Protein AF-S9UBR8-F1 (afdb_monomer_lite)

Structure (mmCIF, N/CA/C/O backbone):
data_AF-S9UBR8-F1
#
_entry.id   AF-S9UBR8-F1
#
loop_
_atom_site.group_PDB
_atom_site.id
_atom_site.type_symbol
_atom_site.label_atom_id
_atom_site.label_alt_id
_atom_site.label_comp_id
_atom_site.label_asym_id
_atom_site.label_entity_id
_atom_site.label_seq_id
_atom_site.pdbx_PDB_ins_code
_atom_site.Cartn_x
_atom_site.Cartn_y
_atom_site.Cartn_z
_atom_site.occupancy
_atom_site.B_iso_or_equiv
_atom_site.auth_seq_id
_atom_site.auth_comp_id
_atom_site.auth_asym_id
_atom_site.auth_atom_id
_atom_site.pdbx_PDB_model_num
ATOM 1 N N . MET A 1 1 ? 22.780 -35.050 -27.006 1.00 32.22 1 MET A N 1
ATOM 2 C CA . MET A 1 1 ? 21.498 -35.483 -26.410 1.00 32.22 1 MET A CA 1
ATOM 3 C C . MET A 1 1 ? 20.510 -34.341 -26.551 1.00 32.22 1 MET A C 1
ATOM 5 O O . MET A 1 1 ? 20.792 -33.257 -26.057 1.00 32.22 1 MET A O 1
ATOM 9 N N . TYR A 1 2 ? 19.435 -34.548 -27.308 1.00 33.28 2 TYR A N 1
ATOM 10 C CA . TYR A 1 2 ? 18.449 -33.517 -27.636 1.00 33.28 2 TYR A CA 1
ATOM 11 C C . TYR A 1 2 ? 17.189 -33.755 -26.810 1.00 33.28 2 TYR A C 1
ATOM 13 O O . TYR A 1 2 ? 16.687 -34.875 -26.791 1.00 33.28 2 TYR A O 1
ATOM 21 N N . TRP A 1 3 ? 16.675 -32.714 -26.161 1.00 33.25 3 TRP A N 1
ATOM 22 C CA . TRP A 1 3 ? 15.377 -32.758 -25.494 1.00 33.25 3 TRP A CA 1
ATOM 23 C C . TRP A 1 3 ? 14.392 -31.931 -26.317 1.00 33.25 3 TRP A C 1
ATOM 25 O O . TRP A 1 3 ? 14.630 -30.753 -26.577 1.00 33.25 3 TRP A O 1
ATOM 35 N N . ARG A 1 4 ? 13.310 -32.569 -26.770 1.00 35.25 4 ARG A N 1
ATOM 36 C CA . ARG A 1 4 ? 12.157 -31.905 -27.382 1.00 35.25 4 ARG A CA 1
ATOM 37 C C . ARG A 1 4 ? 11.095 -31.749 -26.305 1.00 35.25 4 ARG A C 1
ATOM 39 O O . ARG A 1 4 ? 10.543 -32.747 -25.856 1.00 35.25 4 ARG A O 1
ATOM 46 N N . THR A 1 5 ? 10.790 -30.521 -25.915 1.00 40.78 5 THR A N 1
ATOM 47 C CA . THR A 1 5 ? 9.571 -30.221 -25.163 1.00 40.78 5 THR A CA 1
ATOM 48 C C . THR A 1 5 ? 8.579 -29.573 -26.125 1.00 40.78 5 THR A C 1
ATOM 50 O O . THR A 1 5 ? 8.827 -28.497 -26.663 1.00 40.78 5 THR A O 1
ATOM 53 N N . CYS A 1 6 ? 7.475 -30.269 -26.402 1.00 35.44 6 CYS A N 1
ATOM 54 C CA . CYS A 1 6 ? 6.345 -29.723 -27.148 1.00 35.44 6 CY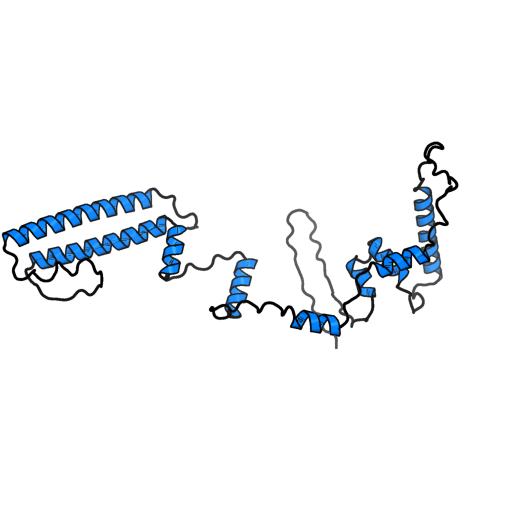S A CA 1
ATOM 55 C C . CYS A 1 6 ? 5.288 -29.287 -26.136 1.00 35.44 6 CYS A C 1
ATOM 57 O O . CYS A 1 6 ? 4.647 -30.131 -25.515 1.00 35.44 6 CYS A O 1
ATOM 59 N N . THR A 1 7 ? 5.116 -27.982 -25.956 1.00 43.34 7 THR A N 1
ATOM 60 C CA . THR A 1 7 ? 3.998 -27.423 -25.195 1.00 43.34 7 THR A CA 1
ATOM 61 C C . THR A 1 7 ? 2.901 -26.988 -26.159 1.00 43.34 7 THR A C 1
ATOM 63 O O . THR A 1 7 ? 3.137 -26.226 -27.095 1.00 43.34 7 THR A O 1
ATOM 66 N N . TRP A 1 8 ? 1.693 -27.505 -25.940 1.00 37.94 8 TRP A N 1
ATOM 67 C CA . TRP A 1 8 ? 0.495 -27.126 -26.682 1.00 37.94 8 TRP A CA 1
ATOM 68 C C . TRP A 1 8 ? -0.126 -25.913 -25.996 1.00 37.94 8 TRP A C 1
ATOM 70 O O . TRP A 1 8 ? -0.503 -25.993 -24.831 1.00 37.94 8 TRP A O 1
ATOM 80 N N . ILE A 1 9 ? -0.210 -24.788 -26.701 1.00 41.94 9 ILE A N 1
ATOM 81 C CA . ILE A 1 9 ? -0.887 -23.587 -26.206 1.00 41.94 9 ILE A CA 1
ATOM 82 C C . ILE A 1 9 ? -2.162 -23.427 -27.035 1.00 41.94 9 ILE A C 1
ATOM 84 O O . ILE A 1 9 ? -2.095 -23.064 -28.209 1.00 41.94 9 ILE A O 1
ATOM 88 N N . LEU A 1 10 ? -3.319 -23.725 -26.436 1.00 37.88 10 LEU A N 1
ATOM 89 C CA . LEU A 1 10 ? -4.612 -23.282 -26.958 1.00 37.88 10 LEU A CA 1
ATOM 90 C C . LEU A 1 10 ? -4.818 -21.833 -26.512 1.00 37.88 10 LEU A C 1
ATOM 92 O O . LEU A 1 10 ? -4.920 -21.559 -25.320 1.00 37.88 10 LEU A O 1
ATOM 96 N N . SER A 1 11 ? -4.860 -20.910 -27.469 1.00 40.25 11 SER A N 1
ATOM 97 C CA . SER A 1 11 ? -5.194 -19.509 -27.207 1.00 40.25 11 SER A CA 1
ATOM 98 C C . SER A 1 11 ? -6.709 -19.305 -27.340 1.00 40.25 11 SER A C 1
ATOM 100 O O . SER A 1 11 ? -7.248 -19.635 -28.400 1.00 40.25 11 SER A O 1
ATOM 102 N N . PRO A 1 12 ? -7.417 -18.769 -26.328 1.00 41.28 12 PRO A N 1
ATOM 103 C CA . PRO A 1 12 ? -8.805 -18.359 -26.472 1.00 41.28 12 PRO A CA 1
ATOM 104 C C . PRO A 1 12 ? -8.846 -16.924 -27.016 1.00 41.28 12 PRO A C 1
ATOM 106 O O . PRO A 1 12 ? -8.544 -15.970 -26.305 1.00 41.28 12 PRO A O 1
ATOM 109 N N . ALA A 1 13 ? -9.220 -16.759 -28.283 1.00 42.16 13 ALA A N 1
ATOM 110 C CA . ALA A 1 13 ? -9.606 -15.461 -28.832 1.00 42.16 13 ALA A CA 1
ATOM 111 C C . ALA A 1 13 ? -11.113 -15.484 -29.144 1.00 42.16 13 ALA A C 1
ATOM 113 O O . ALA A 1 13 ? -11.566 -16.406 -29.828 1.00 42.16 13 ALA A O 1
ATOM 114 N N . PRO A 1 14 ? -11.909 -14.509 -28.669 1.00 50.53 14 PRO A N 1
ATOM 115 C CA . PRO A 1 14 ? -13.293 -14.374 -29.093 1.00 50.53 14 PRO A CA 1
ATOM 116 C C . PRO A 1 14 ? -13.325 -13.721 -30.487 1.00 50.53 14 PRO A C 1
ATOM 118 O O . PRO A 1 14 ? -12.576 -12.785 -30.751 1.00 50.53 14 PRO A O 1
ATOM 121 N N . PHE A 1 15 ? -14.221 -14.204 -31.353 1.00 45.03 15 PHE A N 1
ATOM 122 C CA . PHE A 1 15 ? -14.507 -13.728 -32.719 1.00 45.03 15 PHE A CA 1
ATOM 123 C C . PHE A 1 15 ? -13.545 -14.137 -33.849 1.00 45.03 15 PHE A C 1
ATOM 125 O O . PHE A 1 15 ? -12.784 -13.320 -34.360 1.00 45.03 15 PHE A O 1
ATOM 132 N N . SER A 1 16 ? -13.664 -15.384 -34.334 1.00 39.56 16 SER A N 1
ATOM 133 C CA . SER A 1 16 ? -13.834 -15.753 -35.768 1.00 39.56 16 SER A CA 1
ATOM 134 C C . SER A 1 16 ? -13.828 -17.291 -35.964 1.00 39.56 16 SER A C 1
ATOM 136 O O . SER A 1 16 ? -13.238 -18.009 -35.156 1.00 39.56 16 SER A O 1
ATOM 138 N N . PRO A 1 17 ? -14.508 -17.845 -36.993 1.00 45.94 17 PRO A N 1
ATOM 139 C CA . PRO A 1 17 ? -14.890 -19.260 -37.051 1.00 45.94 17 PRO A CA 1
ATOM 140 C C . PRO A 1 17 ? -13.847 -20.154 -37.743 1.00 45.94 17 PRO A C 1
ATOM 142 O O . PRO A 1 17 ? -14.197 -20.950 -38.608 1.00 45.94 17 PRO A O 1
ATOM 145 N N . LEU A 1 18 ? -12.565 -20.041 -37.389 1.00 45.38 18 LEU A N 1
ATOM 146 C CA . LEU A 1 18 ? -11.532 -20.981 -37.844 1.00 45.38 18 LEU A CA 1
ATOM 147 C C . LEU A 1 18 ? -10.515 -21.217 -36.722 1.00 45.38 18 LEU A C 1
ATOM 149 O O . LEU A 1 18 ? -9.648 -20.390 -36.457 1.00 45.38 18 LEU A O 1
ATOM 153 N N . HIS A 1 19 ? -10.631 -22.358 -36.040 1.00 40.62 19 HIS A N 1
ATOM 154 C CA . HIS A 1 19 ? -9.631 -22.818 -35.077 1.00 40.62 19 HIS A CA 1
ATOM 155 C C . HIS A 1 19 ? -8.377 -23.299 -35.821 1.00 40.62 19 HIS A C 1
ATOM 157 O O . HIS A 1 19 ? -8.337 -24.418 -36.326 1.00 40.62 19 HIS A O 1
ATOM 163 N N . THR A 1 20 ? -7.334 -22.473 -35.883 1.00 46.50 20 THR A N 1
ATOM 164 C CA . THR A 1 20 ? -5.994 -22.906 -36.307 1.00 46.50 20 THR A CA 1
ATOM 165 C C . THR A 1 20 ? -5.123 -23.205 -35.093 1.00 46.50 20 THR A C 1
ATOM 167 O O . THR A 1 20 ? -4.770 -22.305 -34.333 1.00 46.50 20 THR A O 1
ATOM 170 N N . VAL A 1 21 ? -4.747 -24.475 -34.931 1.00 43.00 21 VAL A N 1
ATOM 171 C CA . VAL A 1 21 ? -3.747 -24.923 -33.953 1.00 43.00 21 VAL A CA 1
ATOM 172 C C . VAL A 1 21 ? -2.355 -24.603 -34.503 1.00 43.00 21 VAL A C 1
ATOM 174 O O . VAL A 1 21 ? -1.938 -25.173 -35.510 1.00 43.00 21 VAL A O 1
ATOM 177 N N . VAL A 1 22 ? -1.625 -23.692 -33.856 1.00 43.41 22 VAL A N 1
ATOM 178 C CA . VAL A 1 22 ? -0.233 -23.378 -34.214 1.00 43.41 22 VAL A CA 1
ATOM 179 C C . VAL A 1 22 ? 0.701 -24.231 -33.359 1.00 43.41 22 VAL A C 1
ATOM 181 O O . VAL A 1 22 ? 0.859 -23.997 -32.164 1.00 43.41 22 VAL A O 1
ATOM 184 N N . VAL A 1 23 ? 1.345 -25.221 -33.978 1.00 37.78 23 VAL A N 1
ATOM 185 C CA . VAL A 1 23 ? 2.400 -26.018 -33.337 1.00 37.78 23 VAL A CA 1
ATOM 186 C C . VAL A 1 23 ? 3.733 -25.293 -33.517 1.00 37.78 23 VAL A C 1
ATOM 188 O O . VAL A 1 23 ? 4.345 -25.335 -34.582 1.00 37.78 23 VAL A O 1
ATOM 191 N N . SER A 1 24 ? 4.190 -24.609 -32.469 1.00 40.50 24 SER A N 1
ATOM 192 C CA . SER A 1 24 ? 5.518 -23.992 -32.428 1.00 40.50 24 SER A CA 1
ATOM 193 C C . SER A 1 24 ? 6.530 -24.996 -31.882 1.00 40.50 24 SER A C 1
ATOM 195 O O . SER A 1 24 ? 6.522 -25.323 -30.697 1.00 40.50 24 SER A O 1
ATOM 197 N N . CYS A 1 25 ? 7.407 -25.507 -32.747 1.00 33.09 25 CYS A N 1
ATOM 198 C CA . CYS A 1 25 ? 8.506 -26.375 -32.335 1.00 33.09 25 CYS A CA 1
ATOM 199 C C . CYS A 1 25 ? 9.797 -25.547 -32.263 1.00 33.09 25 CYS A C 1
ATOM 201 O O . CYS A 1 25 ? 10.370 -25.164 -33.284 1.00 33.09 25 CYS A O 1
ATOM 203 N N . ARG A 1 26 ? 10.242 -25.227 -31.044 1.00 39.62 26 ARG A N 1
ATOM 204 C CA . ARG A 1 26 ? 11.433 -24.404 -30.806 1.00 39.62 26 ARG A CA 1
ATOM 205 C C . ARG A 1 26 ? 12.675 -25.295 -30.779 1.00 39.62 26 ARG A C 1
ATOM 207 O O . ARG A 1 26 ? 12.914 -26.005 -29.807 1.00 39.62 26 ARG A O 1
ATOM 214 N N . VAL A 1 27 ? 13.472 -25.256 -31.845 1.00 41.50 27 VAL A N 1
ATOM 215 C CA . VAL A 1 27 ? 14.792 -25.904 -31.880 1.00 41.50 27 VAL A CA 1
ATOM 216 C C . VAL A 1 27 ? 15.837 -24.899 -31.403 1.00 41.50 27 VAL A C 1
ATOM 218 O O . VAL A 1 27 ? 16.099 -23.895 -32.061 1.00 41.50 27 VAL A O 1
ATOM 221 N N . SER A 1 28 ? 16.416 -25.143 -30.232 1.00 34.28 28 SER A N 1
ATOM 222 C CA . SER A 1 28 ? 17.474 -24.319 -29.647 1.00 34.28 28 SER A CA 1
ATOM 223 C C . SER A 1 28 ? 18.846 -24.745 -30.181 1.00 34.28 28 SER A C 1
ATOM 225 O O . SER A 1 28 ? 19.374 -25.793 -29.812 1.00 34.28 28 SER A O 1
ATOM 227 N N . TYR A 1 29 ? 19.445 -23.913 -31.039 1.00 39.75 29 TYR A N 1
ATOM 228 C CA . TYR A 1 29 ? 20.847 -24.046 -31.447 1.00 39.75 29 TYR A CA 1
ATOM 229 C C . TYR A 1 29 ? 21.763 -23.169 -30.583 1.00 39.75 29 TYR A C 1
ATOM 231 O O . TYR A 1 29 ? 21.406 -22.065 -30.174 1.00 39.75 29 TYR A O 1
ATOM 239 N N . ARG A 1 30 ? 22.953 -23.704 -30.290 1.00 38.41 30 ARG A N 1
ATOM 240 C CA . ARG A 1 30 ? 24.014 -23.104 -29.468 1.00 38.41 30 ARG A CA 1
ATOM 241 C C . ARG A 1 30 ? 24.509 -21.782 -30.091 1.00 38.41 30 ARG A C 1
ATOM 243 O O . ARG A 1 30 ? 24.710 -21.708 -31.298 1.00 38.41 30 ARG A O 1
ATOM 250 N N . ASN A 1 31 ? 24.699 -20.771 -29.242 1.00 36.44 31 ASN A N 1
ATOM 251 C CA . ASN A 1 31 ? 24.946 -19.358 -29.574 1.00 36.44 31 ASN A CA 1
ATOM 252 C C . ASN A 1 31 ? 26.147 -19.084 -30.508 1.00 36.44 31 ASN A C 1
ATOM 254 O O . ASN A 1 31 ? 27.257 -19.500 -30.169 1.00 36.44 31 ASN A O 1
ATOM 258 N N . PRO A 1 32 ? 25.994 -18.250 -31.558 1.00 43.91 32 PRO A N 1
ATOM 259 C CA . PRO A 1 32 ? 27.101 -17.498 -32.140 1.00 43.91 32 PRO A CA 1
ATOM 260 C C . PRO A 1 32 ? 27.288 -16.132 -31.443 1.00 43.91 32 PRO A C 1
ATOM 262 O O . PRO A 1 32 ? 26.339 -15.467 -31.019 1.00 43.91 32 PRO A O 1
ATOM 265 N N . THR A 1 33 ? 28.547 -15.730 -31.280 1.00 47.66 33 THR A N 1
ATOM 266 C CA . THR A 1 33 ? 29.004 -14.455 -30.708 1.00 47.66 33 THR A CA 1
ATOM 267 C C . THR A 1 33 ? 29.213 -13.424 -31.818 1.00 47.66 33 THR A C 1
ATOM 269 O O . THR A 1 33 ? 30.058 -13.645 -32.680 1.00 47.66 33 THR A O 1
ATOM 272 N N . GLY A 1 34 ? 28.506 -12.291 -31.794 1.00 49.22 34 GLY A N 1
ATOM 273 C CA . GLY A 1 34 ? 28.714 -11.198 -32.755 1.00 49.22 34 GLY A CA 1
ATOM 274 C C . GLY A 1 34 ? 27.475 -10.325 -32.953 1.00 49.22 34 GLY A C 1
ATOM 275 O O . GLY A 1 34 ? 26.388 -10.690 -32.508 1.00 49.22 34 GLY A O 1
ATOM 276 N N . MET A 1 35 ? 27.638 -9.163 -33.596 1.00 53.56 35 MET A N 1
ATOM 277 C CA . MET A 1 35 ? 26.605 -8.130 -33.800 1.00 53.56 35 MET A CA 1
ATOM 278 C C . MET A 1 35 ? 25.374 -8.575 -34.612 1.00 53.56 35 MET A C 1
ATOM 280 O O . MET A 1 35 ? 24.456 -7.784 -34.774 1.00 53.56 35 MET A O 1
ATOM 284 N N . ASP A 1 36 ? 25.281 -9.837 -35.030 1.00 53.31 36 ASP A N 1
ATOM 285 C CA . ASP A 1 36 ? 24.079 -10.438 -35.629 1.00 53.31 36 ASP A CA 1
ATOM 286 C C . ASP A 1 36 ? 22.822 -10.240 -34.760 1.00 53.31 36 ASP A C 1
ATOM 288 O O . ASP A 1 36 ? 21.708 -10.130 -35.271 1.00 53.31 36 ASP A O 1
ATOM 292 N N . LYS A 1 37 ? 23.010 -10.093 -33.440 1.00 56.09 37 LYS A N 1
ATOM 293 C CA . LYS A 1 37 ? 21.940 -9.783 -32.485 1.00 56.09 37 LYS A CA 1
ATOM 294 C C . LYS A 1 37 ? 21.285 -8.415 -32.709 1.00 56.09 37 LYS A C 1
ATOM 296 O O . LYS A 1 37 ? 20.131 -8.259 -32.333 1.00 56.09 37 LYS A O 1
ATOM 301 N N . THR A 1 38 ? 21.967 -7.414 -33.280 1.00 56.38 38 THR A N 1
ATOM 302 C CA . THR A 1 38 ? 21.365 -6.076 -33.463 1.00 56.38 38 THR A CA 1
ATOM 303 C C . THR A 1 38 ? 20.349 -6.058 -34.600 1.00 56.38 38 THR A C 1
ATOM 305 O O . THR A 1 38 ? 19.330 -5.384 -34.479 1.00 56.38 38 THR A O 1
ATOM 308 N N . ALA A 1 39 ? 20.560 -6.847 -35.657 1.00 54.94 39 ALA A N 1
ATOM 309 C CA . ALA A 1 39 ? 19.567 -7.033 -36.714 1.00 54.94 39 ALA A CA 1
ATOM 310 C C . ALA A 1 39 ? 18.302 -7.736 -36.185 1.00 54.94 39 ALA A C 1
ATOM 312 O O . ALA A 1 39 ? 17.191 -7.375 -36.570 1.00 54.94 39 ALA A O 1
ATOM 313 N N . ASP A 1 40 ? 18.460 -8.678 -35.249 1.00 60.56 40 ASP A N 1
ATOM 314 C CA . ASP A 1 40 ? 17.333 -9.366 -34.609 1.00 60.56 40 ASP A CA 1
ATOM 315 C C . ASP A 1 40 ? 16.546 -8.446 -33.647 1.00 60.56 40 ASP A C 1
ATOM 317 O O . ASP A 1 40 ? 15.339 -8.625 -33.505 1.00 60.56 40 ASP A O 1
ATOM 321 N N . VAL A 1 41 ? 17.174 -7.415 -33.055 1.00 65.06 41 VAL A N 1
ATOM 322 C CA . VAL A 1 41 ? 16.485 -6.392 -32.229 1.00 65.06 41 VAL A CA 1
ATOM 323 C C . VAL A 1 41 ? 15.518 -5.543 -33.060 1.00 65.06 41 VAL A C 1
ATOM 325 O O . VAL A 1 41 ? 14.428 -5.226 -32.592 1.00 65.06 41 VAL A O 1
ATOM 328 N N . PHE A 1 42 ? 15.883 -5.202 -34.299 1.00 62.34 42 PHE A N 1
ATOM 329 C CA . PHE A 1 42 ? 14.989 -4.496 -35.227 1.00 62.34 42 PHE A CA 1
ATOM 330 C C . PHE A 1 42 ? 14.047 -5.444 -35.991 1.00 62.34 42 PHE A C 1
ATOM 332 O O . PHE A 1 42 ? 13.160 -4.975 -36.705 1.00 62.34 42 PHE A O 1
ATOM 339 N N . GLY A 1 43 ? 14.211 -6.761 -35.830 1.00 61.69 43 GLY A N 1
ATOM 340 C CA . GLY A 1 43 ? 13.451 -7.806 -36.510 1.00 61.69 43 GLY A CA 1
ATOM 341 C C . GLY A 1 43 ? 13.933 -8.078 -37.940 1.00 61.69 43 GLY A C 1
ATOM 342 O O . GLY A 1 43 ? 14.085 -7.168 -38.760 1.00 61.69 43 GLY A O 1
ATOM 343 N N . ARG A 1 44 ? 14.117 -9.361 -38.282 1.00 58.34 44 ARG A N 1
ATOM 344 C CA . ARG A 1 44 ? 14.387 -9.793 -39.664 1.00 58.34 44 ARG A CA 1
ATOM 345 C C . ARG A 1 44 ? 13.150 -9.536 -40.527 1.00 58.34 44 ARG A C 1
ATOM 347 O O . ARG A 1 44 ? 12.127 -10.187 -40.344 1.00 58.34 44 ARG A O 1
ATOM 354 N N . GLY A 1 45 ? 13.251 -8.589 -41.458 1.00 62.94 45 GLY A N 1
ATOM 355 C CA . GLY A 1 45 ? 12.161 -8.199 -42.361 1.00 62.94 45 GLY A CA 1
ATOM 356 C C . GLY A 1 45 ? 11.741 -6.732 -42.257 1.00 62.94 45 GLY A C 1
ATOM 357 O O . GLY A 1 45 ? 10.989 -6.265 -43.108 1.00 62.94 45 GLY A O 1
ATOM 358 N N . THR A 1 46 ? 12.245 -5.979 -41.273 1.00 73.06 46 THR A N 1
ATOM 359 C CA . THR A 1 46 ? 12.099 -4.516 -41.267 1.00 73.06 46 THR A CA 1
ATOM 360 C C . THR A 1 46 ? 13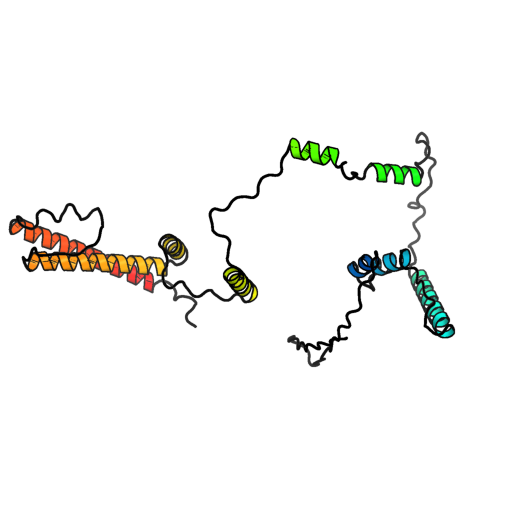.173 -3.870 -42.152 1.00 73.06 46 THR A C 1
ATOM 362 O O . THR A 1 46 ? 14.289 -4.387 -42.232 1.00 73.06 46 THR A O 1
ATOM 365 N N . PRO A 1 47 ? 12.893 -2.727 -42.811 1.00 73.62 47 PRO A N 1
ATOM 366 C CA . PRO A 1 47 ? 13.874 -2.062 -43.674 1.00 73.62 47 PRO A CA 1
ATOM 367 C C . PRO A 1 47 ? 15.136 -1.630 -42.910 1.00 73.62 47 PRO A C 1
ATOM 369 O O . PRO A 1 47 ? 16.232 -1.671 -43.463 1.00 73.62 47 PRO A O 1
ATOM 372 N N . ALA A 1 48 ? 15.002 -1.276 -41.625 1.00 71.88 48 ALA A N 1
ATOM 373 C CA . ALA A 1 48 ? 16.133 -0.956 -40.755 1.00 71.88 48 ALA A CA 1
ATOM 374 C C . ALA A 1 48 ? 16.963 -2.203 -40.395 1.00 71.88 48 ALA A C 1
ATOM 376 O O . ALA A 1 48 ? 18.189 -2.172 -40.500 1.00 71.88 48 ALA A O 1
ATOM 377 N N . GLY A 1 49 ? 16.310 -3.312 -40.028 1.00 75.25 49 GLY A N 1
ATOM 378 C CA . GLY A 1 49 ? 16.986 -4.578 -39.742 1.00 75.25 49 GLY A CA 1
ATOM 379 C C . GLY A 1 49 ? 17.700 -5.153 -40.968 1.00 75.25 49 GLY A C 1
ATOM 380 O O . GLY A 1 49 ? 18.844 -5.585 -40.859 1.00 75.25 49 GLY A O 1
ATOM 381 N N . ASP A 1 50 ? 17.073 -5.091 -42.148 1.00 74.25 50 ASP A N 1
ATOM 382 C CA . ASP A 1 50 ? 17.650 -5.569 -43.414 1.00 74.25 50 ASP A CA 1
ATOM 383 C C . ASP A 1 50 ? 18.846 -4.708 -43.866 1.00 74.25 50 ASP A C 1
ATOM 385 O O . ASP A 1 50 ? 19.855 -5.238 -44.324 1.00 74.25 50 ASP A O 1
ATOM 389 N N . ALA A 1 51 ? 18.803 -3.384 -43.666 1.00 72.44 51 ALA A N 1
ATOM 390 C CA . ALA A 1 51 ? 19.941 -2.506 -43.956 1.00 72.44 51 ALA A CA 1
ATOM 391 C C . ALA A 1 51 ? 21.168 -2.824 -43.078 1.00 72.44 51 ALA A C 1
ATOM 393 O O . ALA A 1 51 ? 22.283 -2.925 -43.592 1.00 72.44 51 ALA A O 1
ATOM 394 N N . ILE A 1 52 ? 20.960 -3.030 -41.772 1.00 71.31 52 ILE A N 1
ATOM 395 C CA . ILE A 1 52 ? 22.021 -3.424 -40.829 1.00 71.31 52 ILE A CA 1
ATOM 396 C C . ILE A 1 52 ? 22.562 -4.809 -41.196 1.00 71.31 52 ILE A C 1
ATOM 398 O O . ILE A 1 52 ? 23.774 -5.007 -41.264 1.00 71.31 52 ILE A O 1
ATOM 402 N N . TYR A 1 53 ? 21.671 -5.756 -41.492 1.00 72.19 53 TYR A N 1
ATOM 403 C CA . TYR A 1 53 ? 22.047 -7.104 -41.900 1.00 72.19 53 TYR A CA 1
ATOM 404 C C . TYR A 1 53 ? 22.914 -7.091 -43.167 1.00 72.19 53 TYR A C 1
ATOM 406 O O . TYR A 1 53 ? 23.975 -7.700 -43.182 1.00 72.19 53 TYR A O 1
ATOM 414 N N . ARG A 1 54 ? 22.539 -6.340 -44.209 1.00 71.94 54 ARG A N 1
ATOM 415 C CA . ARG A 1 54 ? 23.328 -6.237 -45.452 1.00 71.94 54 ARG A CA 1
ATOM 416 C C . ARG A 1 54 ? 24.688 -5.564 -45.266 1.00 71.94 54 ARG A C 1
ATOM 418 O O . ARG A 1 54 ? 25.633 -5.932 -45.955 1.00 71.94 54 ARG A O 1
ATOM 425 N N . ALA A 1 55 ? 24.782 -4.573 -44.380 1.00 70.94 55 ALA A N 1
ATOM 426 C CA . ALA A 1 55 ? 26.016 -3.820 -44.163 1.00 70.94 55 ALA A CA 1
ATOM 427 C C . ALA A 1 55 ? 27.101 -4.636 -43.442 1.00 70.94 55 ALA A C 1
ATOM 429 O O . ALA A 1 55 ? 28.283 -4.385 -43.659 1.00 70.94 55 ALA A O 1
ATOM 430 N N . TYR A 1 56 ? 26.706 -5.593 -42.595 1.00 65.50 56 TYR A N 1
ATOM 431 C CA . TYR A 1 56 ? 27.637 -6.293 -41.705 1.00 65.50 56 TYR A CA 1
ATOM 432 C C . TYR A 1 56 ? 27.635 -7.819 -41.852 1.00 65.50 56 TYR A C 1
ATOM 434 O O . TYR A 1 56 ? 28.613 -8.463 -41.473 1.00 65.50 56 TYR A O 1
ATOM 442 N N . HIS A 1 57 ? 26.586 -8.421 -42.420 1.00 71.88 57 HIS A N 1
ATOM 443 C CA . HIS A 1 57 ? 26.554 -9.858 -42.660 1.00 71.88 57 HIS A CA 1
ATOM 444 C C . HIS A 1 57 ? 27.173 -10.188 -44.021 1.00 71.88 57 HIS A C 1
ATOM 446 O O . HIS A 1 57 ? 26.521 -10.155 -45.065 1.00 71.88 57 HIS A O 1
ATOM 452 N N . HIS A 1 58 ? 28.426 -10.634 -43.995 1.00 64.25 58 HIS A N 1
ATOM 453 C CA . HIS A 1 58 ? 29.076 -11.259 -45.145 1.00 64.25 58 HIS A CA 1
ATOM 454 C C . HIS A 1 58 ? 28.955 -12.783 -45.025 1.00 64.25 58 HIS A C 1
ATOM 456 O O . HIS A 1 58 ? 29.541 -13.365 -44.110 1.00 64.25 58 HIS A O 1
ATOM 462 N N . PRO A 1 59 ? 28.154 -13.459 -45.870 1.00 64.50 59 PRO A N 1
ATOM 463 C CA . PRO A 1 59 ? 28.050 -14.911 -45.813 1.00 64.50 59 PRO A CA 1
ATOM 464 C C . PRO A 1 59 ? 29.416 -15.531 -46.134 1.00 64.50 59 PRO A C 1
ATOM 466 O O . PRO A 1 59 ? 29.932 -15.396 -47.238 1.00 64.50 59 PRO A O 1
ATOM 469 N N . THR A 1 60 ? 30.008 -16.211 -45.152 1.00 66.00 60 THR A N 1
ATOM 470 C CA . THR A 1 60 ? 31.308 -16.893 -45.283 1.00 66.00 60 THR A CA 1
ATOM 471 C C . THR A 1 60 ? 31.217 -18.198 -46.068 1.00 66.00 60 THR A C 1
ATOM 473 O O . THR A 1 60 ? 32.233 -18.726 -46.511 1.00 66.00 60 THR A O 1
ATOM 476 N N . LYS A 1 61 ? 30.003 -18.728 -46.245 1.00 75.06 61 LYS A N 1
ATOM 477 C CA . LYS A 1 61 ? 29.733 -19.941 -47.017 1.00 75.06 61 LYS A CA 1
ATOM 478 C C . LYS A 1 61 ? 29.000 -19.573 -48.308 1.00 75.06 61 LYS A C 1
ATOM 480 O O . LYS A 1 61 ? 28.089 -18.741 -48.248 1.00 75.06 61 LYS A O 1
ATOM 485 N N . PRO A 1 62 ? 29.347 -20.189 -49.452 1.00 68.06 62 PRO A N 1
ATOM 486 C CA . PRO A 1 62 ? 28.575 -20.022 -50.674 1.00 68.06 62 PRO A CA 1
ATOM 487 C C . PRO A 1 62 ? 27.138 -20.512 -50.448 1.00 68.06 62 PRO A C 1
ATOM 489 O O . PRO A 1 62 ? 26.894 -21.435 -49.669 1.00 68.06 62 PRO A O 1
ATOM 492 N N . SER A 1 63 ? 26.185 -19.855 -51.110 1.00 69.50 63 SER A N 1
ATOM 493 C CA . SER A 1 63 ? 24.769 -20.228 -51.086 1.00 69.50 63 SER A CA 1
ATOM 494 C C . SER A 1 63 ? 24.602 -21.716 -51.408 1.00 69.50 63 SER A C 1
ATOM 496 O O . SER A 1 63 ? 25.107 -22.180 -52.424 1.00 69.50 63 SER A O 1
ATOM 498 N N . THR A 1 64 ? 23.864 -22.451 -50.574 1.00 76.75 64 THR A N 1
ATOM 499 C CA . THR A 1 64 ? 23.498 -23.859 -50.826 1.00 76.75 64 THR A CA 1
ATOM 500 C C . THR A 1 64 ? 22.369 -24.008 -51.847 1.00 76.75 64 THR A C 1
ATOM 502 O O . THR A 1 64 ? 21.929 -25.119 -52.115 1.00 76.75 64 THR A O 1
ATOM 505 N N . LEU A 1 65 ? 21.844 -22.891 -52.357 1.00 74.75 65 LEU A N 1
ATOM 506 C CA . LEU A 1 65 ? 20.816 -22.861 -53.390 1.00 74.75 65 LEU A CA 1
ATOM 507 C C . LEU A 1 65 ? 21.422 -23.192 -54.761 1.00 74.75 65 LEU A C 1
ATOM 509 O O . LEU A 1 65 ? 22.508 -22.696 -55.069 1.00 74.75 65 LEU A O 1
ATOM 513 N N . ASP A 1 66 ? 20.687 -23.930 -55.596 1.00 84.75 66 ASP A N 1
ATOM 514 C CA . ASP A 1 66 ? 21.089 -24.211 -56.978 1.00 84.75 66 ASP A CA 1
ATOM 515 C C . ASP A 1 66 ? 21.425 -22.909 -57.731 1.00 84.75 66 ASP A C 1
ATOM 517 O O . ASP A 1 66 ? 20.682 -21.921 -57.625 1.00 84.75 66 ASP A O 1
ATOM 521 N N . PRO A 1 67 ? 22.526 -22.869 -58.505 1.00 83.88 67 PRO A N 1
ATOM 522 C CA . PRO A 1 67 ? 23.037 -21.633 -59.101 1.00 83.88 67 PRO A CA 1
ATOM 523 C C . PRO A 1 67 ? 22.049 -21.000 -60.089 1.00 83.88 67 PRO A C 1
ATOM 525 O O . PRO A 1 67 ? 21.925 -19.775 -60.147 1.00 83.88 67 PRO A O 1
ATOM 528 N N . GLU A 1 68 ? 21.289 -21.818 -60.819 1.00 88.69 68 GLU A N 1
ATOM 529 C CA . GLU A 1 68 ? 20.263 -21.349 -61.756 1.00 88.69 68 GLU A CA 1
ATOM 530 C C . GLU A 1 68 ? 19.081 -20.690 -61.033 1.00 88.69 68 GLU A C 1
ATOM 532 O O . GLU A 1 68 ? 18.601 -19.625 -61.435 1.00 88.69 68 GLU A O 1
ATOM 537 N N . LEU A 1 69 ? 18.642 -21.276 -59.914 1.00 85.38 69 LEU A N 1
ATOM 538 C CA . LEU A 1 69 ? 17.574 -20.713 -59.095 1.00 85.38 69 LEU A CA 1
ATOM 539 C C . LEU A 1 69 ? 18.035 -19.424 -58.404 1.00 85.38 69 LEU A C 1
ATOM 541 O O . LEU A 1 69 ? 17.282 -18.450 -58.346 1.00 85.38 69 LEU A O 1
ATOM 545 N N . ALA A 1 70 ? 19.286 -19.377 -57.940 1.00 83.88 70 ALA A N 1
ATOM 546 C CA . ALA A 1 70 ? 19.878 -18.176 -57.360 1.00 83.88 70 ALA A CA 1
ATOM 547 C C . ALA A 1 70 ? 19.926 -17.022 -58.376 1.00 83.88 70 ALA A C 1
ATOM 549 O O . ALA A 1 70 ? 19.515 -15.903 -58.053 1.00 83.88 70 ALA A O 1
ATOM 550 N N . ALA A 1 71 ? 20.340 -17.303 -59.617 1.00 86.81 71 ALA A N 1
ATOM 551 C CA . ALA A 1 71 ? 20.343 -16.330 -60.707 1.00 86.81 71 ALA A CA 1
ATOM 552 C C . ALA A 1 71 ? 18.925 -15.841 -61.048 1.00 86.81 71 ALA A C 1
ATOM 554 O O . ALA A 1 71 ? 18.707 -14.640 -61.226 1.00 86.81 71 ALA A O 1
ATOM 555 N N . ARG A 1 72 ? 17.932 -16.740 -61.070 1.00 90.25 72 ARG A N 1
ATOM 556 C CA . ARG A 1 72 ? 16.524 -16.377 -61.298 1.00 90.25 72 ARG A CA 1
ATOM 557 C C . ARG A 1 72 ? 15.969 -15.475 -60.192 1.00 90.25 72 ARG A C 1
ATOM 559 O O . ARG A 1 72 ? 15.307 -14.482 -60.486 1.00 90.25 72 ARG A O 1
ATOM 566 N N . LEU A 1 73 ? 16.259 -15.778 -58.925 1.00 87.44 73 LEU A N 1
ATOM 567 C CA . LEU A 1 73 ? 15.849 -14.943 -57.791 1.00 87.44 73 LEU A CA 1
ATOM 568 C C . LEU A 1 73 ? 16.549 -13.577 -57.795 1.00 87.44 73 LEU A C 1
ATOM 570 O O . LEU A 1 73 ? 15.933 -12.585 -57.410 1.00 87.44 73 LEU A O 1
ATOM 574 N N . ALA A 1 74 ? 17.812 -13.50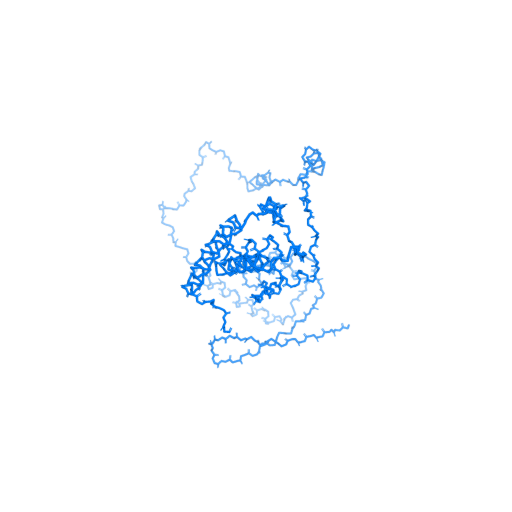6 -58.224 1.00 86.19 74 ALA A N 1
ATOM 575 C CA . ALA A 1 74 ? 18.527 -12.242 -58.387 1.00 86.19 74 ALA A CA 1
ATOM 576 C C . ALA A 1 74 ? 17.862 -11.357 -59.453 1.00 86.19 74 ALA A C 1
ATOM 578 O O . ALA A 1 74 ? 17.543 -10.207 -59.157 1.00 86.19 74 ALA A O 1
ATOM 579 N N . ARG A 1 75 ? 17.531 -11.920 -60.625 1.00 91.12 75 ARG A N 1
ATOM 580 C CA . ARG A 1 75 ? 16.798 -11.204 -61.684 1.00 91.12 75 ARG A CA 1
ATOM 581 C C . ARG A 1 75 ? 15.459 -10.651 -61.194 1.00 91.12 75 ARG A C 1
ATOM 583 O O . ARG A 1 75 ? 15.206 -9.466 -61.366 1.00 91.12 75 ARG A O 1
ATOM 590 N N . MET A 1 76 ? 14.663 -11.449 -60.475 1.00 86.75 76 MET A N 1
ATOM 591 C CA . MET A 1 76 ? 13.392 -10.966 -59.909 1.00 86.75 76 MET A CA 1
ATOM 592 C C . MET A 1 76 ? 13.570 -9.837 -58.879 1.00 86.75 76 MET A C 1
ATOM 594 O O . MET A 1 76 ? 12.699 -8.977 -58.746 1.00 86.75 76 MET A O 1
ATOM 598 N N . ARG A 1 77 ? 14.675 -9.820 -58.116 1.00 85.50 77 ARG A N 1
ATOM 599 C CA . ARG A 1 77 ? 14.973 -8.707 -57.195 1.00 85.50 77 ARG A CA 1
ATOM 600 C C . ARG A 1 77 ? 15.355 -7.442 -57.956 1.00 85.50 77 ARG A C 1
ATOM 602 O O . ARG A 1 77 ? 14.889 -6.370 -57.585 1.00 85.50 77 ARG A O 1
ATOM 609 N N . GLU A 1 78 ? 16.177 -7.562 -58.994 1.00 87.75 78 GLU A N 1
ATOM 610 C CA . GLU A 1 78 ? 16.564 -6.431 -59.843 1.00 87.75 78 GLU A CA 1
ATOM 611 C C . GLU A 1 78 ? 15.363 -5.839 -60.582 1.00 87.75 78 GLU A C 1
ATOM 613 O O . GLU A 1 78 ? 15.214 -4.622 -60.626 1.00 87.75 78 GLU A O 1
ATOM 618 N N . GLU A 1 79 ? 14.479 -6.682 -61.117 1.00 89.88 79 GLU A N 1
ATOM 619 C CA . GLU A 1 79 ? 13.230 -6.255 -61.755 1.00 89.88 79 GLU A CA 1
ATOM 620 C C . GLU A 1 79 ? 12.354 -5.473 -60.776 1.00 89.88 79 GLU A C 1
ATOM 622 O O . GLU A 1 79 ? 11.968 -4.344 -61.074 1.00 89.88 79 GLU A O 1
ATOM 627 N N . ARG A 1 80 ? 12.147 -5.992 -59.558 1.00 85.56 80 ARG A N 1
ATOM 628 C CA . ARG A 1 80 ? 11.396 -5.279 -58.515 1.00 85.56 80 ARG A CA 1
ATOM 629 C C . ARG A 1 80 ? 12.031 -3.937 -58.153 1.00 85.56 80 ARG A C 1
ATOM 631 O O . ARG A 1 80 ? 11.325 -2.942 -58.045 1.00 85.56 80 ARG A O 1
ATOM 638 N N . GLN A 1 81 ? 13.355 -3.883 -58.000 1.00 81.00 81 GLN A N 1
ATOM 639 C CA . GLN A 1 81 ? 14.061 -2.630 -57.712 1.00 81.00 81 GLN A CA 1
ATOM 640 C C . GLN A 1 81 ? 13.925 -1.621 -58.856 1.00 81.00 81 GLN A C 1
ATOM 642 O O . GLN A 1 81 ? 13.748 -0.431 -58.604 1.00 81.00 81 GLN A O 1
ATOM 647 N N . ARG A 1 82 ? 13.976 -2.077 -60.113 1.00 86.38 82 ARG A N 1
ATOM 648 C CA . ARG A 1 82 ? 13.754 -1.226 -61.291 1.00 86.38 82 ARG A CA 1
ATOM 649 C C . ARG A 1 82 ? 12.322 -0.707 -61.340 1.00 86.38 82 ARG A C 1
ATOM 651 O O . ARG A 1 82 ? 12.122 0.465 -61.643 1.00 86.38 82 ARG A O 1
ATOM 658 N N . GLU A 1 83 ? 11.339 -1.537 -61.009 1.00 86.12 83 GLU A N 1
ATOM 659 C CA . GLU A 1 83 ? 9.937 -1.125 -60.918 1.00 86.12 83 GLU A CA 1
ATOM 660 C C . GLU A 1 83 ? 9.704 -0.116 -59.790 1.00 86.12 83 GLU A C 1
ATOM 662 O O . GLU A 1 83 ? 9.039 0.898 -59.997 1.00 86.12 83 GLU A O 1
ATOM 667 N N . GLU A 1 84 ? 10.273 -0.349 -58.607 1.00 82.50 84 GLU A N 1
ATOM 668 C CA . GLU A 1 84 ? 10.220 0.586 -57.481 1.00 82.50 84 GLU A CA 1
ATOM 669 C C . GLU A 1 84 ? 10.893 1.918 -57.841 1.00 82.50 84 GLU A C 1
ATOM 671 O O . GLU A 1 84 ? 10.306 2.981 -57.632 1.00 82.50 84 GLU A O 1
ATOM 676 N N . ALA A 1 85 ? 12.068 1.880 -58.476 1.00 79.94 85 ALA A N 1
ATOM 677 C CA . ALA A 1 85 ? 12.761 3.072 -58.959 1.00 79.94 85 ALA A CA 1
ATOM 678 C C . ALA A 1 85 ? 11.957 3.819 -60.039 1.00 79.94 85 ALA A C 1
ATOM 680 O O . ALA A 1 85 ? 11.908 5.047 -60.029 1.00 79.94 85 ALA A O 1
ATOM 681 N N . ALA A 1 86 ? 11.273 3.102 -60.936 1.00 82.19 86 ALA A N 1
ATOM 682 C CA . ALA A 1 86 ? 10.411 3.702 -61.954 1.00 82.19 86 ALA A CA 1
ATOM 683 C C . ALA A 1 86 ? 9.135 4.332 -61.361 1.00 82.19 86 ALA A C 1
ATOM 685 O O . ALA A 1 86 ? 8.603 5.299 -61.920 1.00 82.19 86 ALA A O 1
ATOM 686 N N . ARG A 1 87 ? 8.643 3.807 -60.229 1.00 80.56 87 ARG A N 1
ATOM 687 C CA . ARG A 1 87 ? 7.514 4.371 -59.469 1.00 80.56 87 ARG A CA 1
ATOM 688 C C . ARG A 1 87 ? 7.913 5.626 -58.694 1.00 80.56 87 ARG A C 1
ATOM 690 O O . ARG A 1 87 ? 7.112 6.557 -58.608 1.00 80.56 87 ARG A O 1
ATOM 697 N N . ILE A 1 88 ? 9.134 5.686 -58.161 1.00 74.12 88 ILE A N 1
ATOM 698 C CA . ILE A 1 88 ? 9.648 6.853 -57.430 1.00 74.12 88 ILE A CA 1
ATOM 699 C C . ILE A 1 88 ? 10.079 7.934 -58.432 1.00 74.12 88 ILE A C 1
ATOM 701 O O . ILE A 1 88 ? 11.249 8.112 -58.759 1.00 74.12 88 ILE A O 1
ATOM 705 N N . LYS A 1 89 ? 9.105 8.706 -58.917 1.00 75.56 89 LYS A N 1
ATOM 706 C CA . LYS A 1 89 ? 9.352 9.927 -59.692 1.00 75.56 89 LYS A CA 1
ATOM 707 C C . LYS A 1 89 ? 9.421 11.112 -58.736 1.00 75.56 89 LYS A C 1
ATOM 709 O O . LYS A 1 89 ? 8.391 11.621 -58.294 1.00 75.56 89 LYS A O 1
ATOM 714 N N . VAL A 1 90 ? 10.634 11.549 -58.398 1.00 77.75 90 VAL A N 1
ATOM 715 C CA . VAL A 1 90 ? 10.826 12.797 -57.644 1.00 77.75 90 VAL A CA 1
ATOM 716 C C . VAL A 1 90 ? 10.218 13.936 -58.462 1.00 77.75 90 VAL A C 1
ATOM 718 O O . VAL A 1 90 ? 10.519 14.080 -59.648 1.00 77.75 90 VAL A O 1
ATOM 721 N N . LYS A 1 91 ? 9.328 14.726 -57.850 1.00 80.94 91 LYS A N 1
ATOM 722 C CA . LYS A 1 91 ? 8.705 15.864 -58.536 1.00 80.94 91 LYS A CA 1
ATOM 723 C C . LYS A 1 91 ? 9.810 16.822 -58.998 1.00 80.94 91 LYS A C 1
ATOM 725 O O . LYS A 1 91 ? 10.686 17.136 -58.189 1.00 80.94 91 LYS A O 1
ATOM 730 N N . PRO A 1 92 ? 9.796 17.284 -60.260 1.00 79.88 92 PRO A N 1
ATOM 731 C CA . PRO A 1 92 ? 10.792 18.235 -60.727 1.00 79.88 92 PRO A CA 1
ATOM 732 C C . PRO A 1 92 ? 10.705 19.495 -59.866 1.00 79.88 92 PRO A C 1
ATOM 734 O O . PRO A 1 92 ? 9.639 20.098 -59.736 1.00 79.88 92 PRO A O 1
ATOM 737 N N . ILE A 1 93 ? 11.823 19.868 -59.246 1.00 75.56 93 ILE A N 1
ATOM 738 C CA . ILE A 1 93 ? 11.908 21.098 -58.462 1.00 75.56 93 ILE A CA 1
ATOM 739 C C . ILE A 1 93 ? 11.794 22.262 -59.459 1.00 75.56 93 ILE A C 1
ATOM 741 O O . ILE A 1 93 ? 12.550 22.288 -60.438 1.00 75.56 93 ILE A O 1
ATOM 745 N N . PRO A 1 94 ? 10.855 23.210 -59.277 1.00 85.25 94 PRO A N 1
ATOM 746 C CA . PRO A 1 94 ? 10.747 24.357 -60.168 1.00 85.25 94 PRO A CA 1
ATOM 747 C C . PRO A 1 94 ? 12.058 25.149 -60.151 1.00 85.25 94 PRO A C 1
ATOM 749 O O . PRO A 1 94 ? 12.704 25.263 -59.111 1.00 85.25 94 PRO A O 1
ATOM 752 N N . LYS A 1 95 ? 12.455 25.727 -61.294 1.00 80.00 95 LYS A N 1
ATOM 753 C CA . LYS A 1 95 ? 13.751 26.426 -61.442 1.00 80.00 95 LYS A CA 1
ATOM 754 C C . LYS A 1 95 ? 13.977 27.523 -60.389 1.00 80.00 95 LYS A C 1
ATOM 756 O O . LYS A 1 95 ? 15.119 27.780 -60.035 1.00 80.00 95 LYS A O 1
ATOM 761 N N . SER A 1 96 ? 12.906 28.127 -59.866 1.00 81.50 96 SER A N 1
ATOM 762 C CA . SER A 1 96 ? 12.943 29.133 -58.795 1.00 81.50 96 SER A CA 1
ATOM 763 C C . SER A 1 96 ? 13.306 28.581 -57.410 1.00 81.50 96 SER A C 1
ATOM 765 O O . SER A 1 96 ? 13.774 29.336 -56.567 1.00 81.50 96 SER A O 1
ATOM 767 N N . GLN A 1 97 ? 13.096 27.285 -57.166 1.00 77.19 97 GLN A N 1
ATOM 768 C CA . GLN A 1 97 ? 13.432 26.595 -55.912 1.00 77.19 97 GLN A CA 1
ATOM 769 C C . GLN A 1 97 ? 14.619 25.638 -56.069 1.00 77.19 97 GLN A C 1
ATOM 771 O O . GLN A 1 97 ? 15.009 24.970 -55.110 1.00 77.19 97 GLN A O 1
ATOM 776 N N . ALA A 1 98 ? 15.188 25.540 -57.273 1.00 78.06 98 ALA A N 1
ATOM 777 C CA . ALA A 1 98 ? 16.368 24.730 -57.502 1.00 78.06 98 ALA A CA 1
ATOM 778 C C . ALA A 1 98 ? 17.521 25.286 -56.650 1.00 78.06 98 ALA A C 1
ATOM 780 O O . ALA A 1 98 ? 17.759 26.496 -56.671 1.00 78.06 98 ALA A O 1
ATOM 781 N N . PRO A 1 99 ? 18.245 24.446 -55.894 1.00 78.44 99 PRO A N 1
ATOM 782 C CA . PRO A 1 99 ? 19.396 24.909 -55.139 1.00 78.44 99 PRO A CA 1
ATOM 783 C C . PRO A 1 99 ? 20.467 25.397 -56.119 1.00 78.44 99 PRO A C 1
ATOM 785 O O . PRO A 1 99 ? 21.134 24.610 -56.789 1.00 78.44 99 PRO A O 1
ATOM 788 N N . ILE A 1 100 ? 20.613 26.716 -56.225 1.00 75.50 100 ILE A N 1
ATOM 789 C CA . ILE A 1 100 ? 21.666 27.346 -57.016 1.00 75.50 100 ILE A CA 1
ATOM 790 C C . ILE A 1 100 ? 22.938 27.310 -56.169 1.00 75.50 100 ILE A C 1
ATOM 792 O O . ILE A 1 100 ? 22.968 27.833 -55.054 1.00 75.50 100 ILE A O 1
ATOM 796 N N . ASN A 1 101 ? 24.002 26.698 -56.693 1.00 72.69 101 ASN A N 1
ATOM 797 C CA . ASN A 1 101 ? 25.326 26.762 -56.077 1.00 72.69 101 ASN A CA 1
ATOM 798 C C . ASN A 1 101 ? 25.885 28.183 -56.225 1.00 72.69 101 ASN A C 1
ATOM 800 O O . ASN A 1 101 ? 26.637 28.476 -57.151 1.00 72.69 101 ASN A O 1
ATOM 804 N N . ALA A 1 102 ? 25.493 29.077 -55.318 1.00 73.12 102 ALA A N 1
ATOM 805 C CA . ALA A 1 102 ? 26.055 30.415 -55.248 1.00 73.12 102 ALA A CA 1
ATOM 806 C C . ALA A 1 102 ? 27.503 30.348 -54.719 1.00 73.12 102 ALA A C 1
ATOM 808 O O . ALA A 1 102 ? 27.759 29.670 -53.712 1.00 73.12 102 ALA A O 1
ATOM 809 N N . PRO A 1 103 ? 28.464 31.036 -55.362 1.00 74.50 103 PRO A N 1
ATOM 810 C CA . PRO A 1 103 ? 29.819 31.139 -54.841 1.00 74.50 103 PRO A CA 1
ATOM 811 C C . PRO A 1 103 ? 29.799 31.846 -53.481 1.00 74.50 103 PRO A C 1
ATOM 813 O O . PRO A 1 103 ? 29.176 32.893 -53.306 1.00 74.50 103 PRO A O 1
ATOM 816 N N . ARG A 1 104 ? 30.481 31.262 -52.492 1.00 69.00 104 ARG A N 1
ATOM 817 C CA . ARG A 1 104 ? 30.565 31.826 -51.141 1.00 69.00 104 ARG A CA 1
ATOM 818 C C . ARG A 1 104 ? 31.637 32.912 -51.109 1.00 69.00 104 ARG A C 1
ATOM 820 O O . ARG A 1 104 ? 32.818 32.609 -50.973 1.00 69.00 104 ARG A O 1
ATOM 827 N N . VAL A 1 105 ? 31.236 34.171 -51.238 1.00 74.81 105 VAL A N 1
ATOM 828 C CA . VAL A 1 105 ? 32.157 35.310 -51.112 1.00 74.81 105 VAL A CA 1
ATOM 829 C C . VAL A 1 105 ? 32.395 35.593 -49.624 1.00 74.81 105 VAL A C 1
ATOM 831 O O . VAL A 1 105 ? 31.446 35.697 -48.851 1.00 74.81 105 VAL A O 1
ATOM 834 N N . GLY A 1 106 ? 33.658 35.649 -49.197 1.00 78.31 106 GLY A N 1
ATOM 835 C CA . GLY A 1 106 ? 34.053 35.960 -47.812 1.00 78.31 106 GLY A CA 1
ATOM 836 C C . GLY A 1 106 ? 33.931 34.815 -46.796 1.00 78.31 106 GLY A C 1
ATOM 837 O O . GLY A 1 106 ? 34.497 34.903 -45.711 1.00 78.31 106 GLY A O 1
ATOM 838 N N . GLN A 1 107 ? 33.260 33.710 -47.134 1.00 70.44 107 GLN A N 1
ATOM 839 C CA . GLN A 1 107 ? 33.253 32.501 -46.307 1.00 70.44 107 GLN A CA 1
ATOM 840 C C . GLN A 1 107 ? 34.264 31.510 -46.891 1.00 70.44 107 GLN A C 1
ATOM 842 O O . GLN A 1 107 ? 34.131 31.100 -48.042 1.00 70.44 107 GLN A O 1
ATOM 847 N N . GLY A 1 108 ? 35.282 31.147 -46.105 1.00 77.62 108 GLY A N 1
ATOM 848 C CA . GLY A 1 108 ? 36.352 30.236 -46.519 1.00 77.62 108 GLY A CA 1
ATOM 849 C C . GLY A 1 108 ? 35.869 28.853 -46.987 1.00 77.62 108 GLY A C 1
AT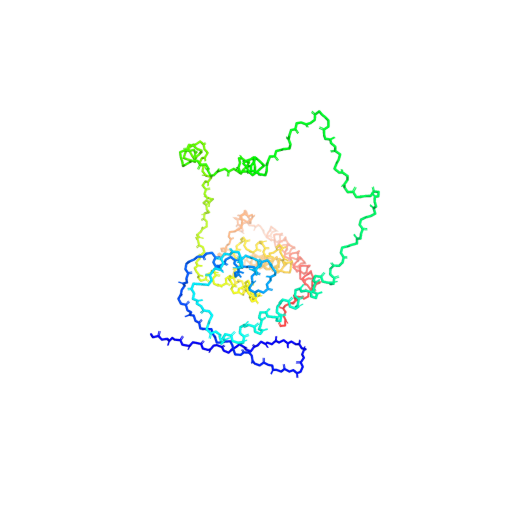OM 850 O O . GLY A 1 108 ? 34.670 28.549 -47.034 1.00 77.62 108 GLY A O 1
ATOM 851 N N . LYS A 1 109 ? 36.830 27.991 -47.342 1.00 81.25 109 LYS A N 1
ATOM 852 C CA . LYS A 1 109 ? 36.566 26.633 -47.850 1.00 81.25 109 LYS A CA 1
ATOM 853 C C . LYS A 1 109 ? 35.609 25.879 -46.914 1.00 81.25 109 LYS A C 1
ATOM 855 O O . LYS A 1 109 ? 35.732 25.968 -45.694 1.00 81.25 109 LYS A O 1
ATOM 860 N N . ARG A 1 110 ? 34.636 25.150 -47.483 1.00 78.88 110 ARG A N 1
ATOM 861 C CA . ARG A 1 110 ? 33.754 24.280 -46.687 1.00 78.88 110 ARG A CA 1
ATOM 862 C C . ARG A 1 110 ? 34.610 23.253 -45.950 1.00 78.88 110 ARG A C 1
ATOM 864 O O . ARG A 1 110 ? 35.543 22.710 -46.539 1.00 78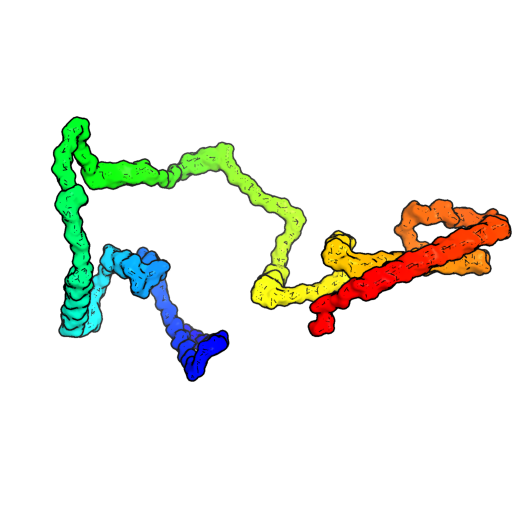.88 110 ARG A O 1
ATOM 871 N N . ALA A 1 111 ? 34.260 22.990 -44.693 1.00 85.94 111 ALA A N 1
ATOM 872 C CA . ALA A 1 111 ? 34.873 21.910 -43.940 1.00 85.94 111 ALA A CA 1
ATOM 873 C C . ALA A 1 111 ? 34.691 20.594 -44.703 1.00 85.94 111 ALA A C 1
ATOM 875 O O . ALA A 1 111 ? 33.606 20.322 -45.232 1.00 85.94 111 ALA A O 1
ATOM 876 N N . THR A 1 112 ? 35.757 19.806 -44.801 1.00 91.44 112 THR A N 1
ATOM 877 C CA . THR A 1 112 ? 35.693 18.501 -45.462 1.00 91.44 112 THR A CA 1
ATOM 878 C C . THR A 1 112 ? 34.821 17.548 -44.647 1.00 91.44 112 THR A C 1
ATOM 880 O O . THR A 1 112 ? 34.625 17.733 -43.444 1.00 91.44 112 THR A O 1
ATOM 883 N N . ALA A 1 113 ? 34.285 16.507 -45.289 1.00 87.19 113 ALA A N 1
ATOM 884 C CA . ALA A 1 113 ? 33.493 15.494 -44.588 1.00 87.19 113 ALA A CA 1
ATOM 885 C C . ALA A 1 113 ? 34.274 14.871 -43.414 1.00 87.19 113 ALA A C 1
ATOM 887 O O . ALA A 1 113 ? 33.701 14.620 -42.357 1.00 87.19 113 ALA A O 1
ATOM 888 N N . GLU A 1 114 ? 35.589 14.712 -43.573 1.00 89.88 114 GLU A N 1
ATOM 889 C CA . GLU A 1 114 ? 36.508 14.232 -42.538 1.00 89.88 114 GLU A CA 1
ATOM 890 C C . GLU A 1 114 ? 36.641 15.213 -41.369 1.00 89.88 114 GLU A C 1
ATOM 892 O O . GLU A 1 114 ? 36.543 14.798 -40.219 1.00 89.88 114 GLU A O 1
ATOM 897 N N . GLN A 1 115 ? 36.784 16.515 -41.637 1.00 89.56 115 GLN A N 1
ATOM 898 C CA . GLN A 1 115 ? 36.833 17.546 -40.590 1.00 89.56 115 GLN A CA 1
ATOM 899 C C . GLN A 1 115 ? 35.520 17.610 -39.807 1.00 89.56 115 GLN A C 1
ATOM 901 O O . GLN A 1 115 ? 35.521 17.688 -38.582 1.00 89.56 115 GLN A O 1
ATOM 906 N N . ILE A 1 116 ? 34.387 17.505 -40.505 1.00 90.56 116 ILE A N 1
ATOM 907 C CA . ILE A 1 116 ? 33.064 17.451 -39.875 1.00 90.56 116 ILE A CA 1
ATOM 908 C C . ILE A 1 116 ? 32.931 16.188 -39.017 1.00 90.56 116 ILE A C 1
ATOM 910 O O . ILE A 1 116 ? 32.396 16.251 -37.910 1.00 90.56 116 ILE A O 1
ATOM 914 N N . ALA A 1 117 ? 33.416 15.042 -39.501 1.00 86.75 117 ALA A N 1
ATOM 915 C CA . ALA A 1 117 ? 33.417 13.799 -38.740 1.00 86.75 117 ALA A CA 1
ATOM 916 C C . ALA A 1 117 ? 34.308 13.898 -37.492 1.00 86.75 117 ALA A C 1
ATOM 918 O O . ALA A 1 117 ? 33.873 13.505 -36.415 1.00 86.75 117 ALA A O 1
ATOM 919 N N . GLN A 1 118 ? 35.499 14.490 -37.601 1.00 89.81 118 GLN A N 1
ATOM 920 C CA . GLN A 1 118 ? 36.395 14.735 -36.467 1.00 89.81 118 GLN A CA 1
ATOM 921 C C . GLN A 1 118 ? 35.766 15.668 -35.431 1.00 89.81 118 GLN A C 1
ATOM 923 O O . GLN A 1 118 ? 35.784 15.350 -34.244 1.00 89.81 118 GLN A O 1
ATOM 928 N N . TRP A 1 119 ? 35.137 16.767 -35.859 1.00 86.81 119 TRP A N 1
ATOM 929 C CA . TRP A 1 119 ? 34.404 17.651 -34.951 1.00 86.81 119 TRP A CA 1
ATOM 930 C C . TRP A 1 119 ? 33.266 16.920 -34.246 1.00 86.81 119 TRP A C 1
ATOM 932 O O . TRP A 1 119 ? 33.107 17.063 -33.038 1.00 86.81 119 TRP A O 1
ATOM 942 N N . ARG A 1 120 ? 32.507 16.082 -34.960 1.00 84.81 120 ARG A N 1
ATOM 943 C CA . ARG A 1 120 ? 31.464 15.249 -34.343 1.00 84.81 120 ARG A CA 1
ATOM 944 C C . ARG A 1 120 ? 32.050 14.279 -33.324 1.00 84.81 120 ARG A C 1
ATOM 946 O O . ARG A 1 120 ? 31.504 14.177 -32.234 1.00 84.81 120 ARG A O 1
ATOM 953 N N . LEU A 1 121 ? 33.159 13.616 -33.647 1.00 83.12 121 LEU A N 1
ATOM 954 C CA . LEU A 1 121 ? 33.833 12.689 -32.737 1.00 83.12 121 LEU A CA 1
ATOM 955 C C . LEU A 1 121 ? 34.340 13.398 -31.477 1.00 83.12 121 LEU A C 1
ATOM 957 O O . LEU A 1 121 ? 34.141 12.877 -30.387 1.00 83.12 121 LEU A O 1
ATOM 961 N N . SER A 1 122 ? 34.899 14.606 -31.602 1.00 81.12 122 SER A N 1
ATOM 962 C CA . SER A 1 122 ? 35.366 15.391 -30.449 1.00 81.12 122 SER A CA 1
ATOM 963 C C . SER A 1 122 ? 34.243 15.892 -29.534 1.00 81.12 122 SER A C 1
ATOM 965 O O . SER A 1 122 ? 34.505 16.261 -28.395 1.00 81.12 122 SER A O 1
ATOM 967 N N . GLN A 1 123 ? 33.000 15.920 -30.023 1.00 81.38 123 GLN A N 1
ATOM 968 C CA . GLN A 1 123 ? 31.820 16.323 -29.248 1.00 81.38 123 GLN A CA 1
ATOM 969 C C . GLN A 1 123 ? 31.165 15.139 -28.523 1.00 81.38 123 GLN A C 1
ATOM 971 O O . GLN A 1 123 ? 30.282 15.344 -27.693 1.00 81.38 123 GLN A O 1
ATOM 976 N N . ILE A 1 124 ? 31.568 13.899 -28.823 1.00 80.19 124 ILE A N 1
ATOM 977 C CA . ILE A 1 124 ? 31.088 12.730 -28.088 1.00 80.19 124 ILE A CA 1
ATOM 978 C C . ILE A 1 124 ? 31.815 12.719 -26.739 1.00 80.19 124 ILE A C 1
ATOM 980 O O . ILE A 1 124 ? 33.042 12.608 -26.725 1.00 80.19 124 ILE A O 1
ATOM 984 N N . PRO A 1 125 ? 31.103 12.807 -25.600 1.00 76.00 125 PRO A N 1
ATOM 985 C CA . PRO A 1 125 ? 31.746 12.699 -24.302 1.00 76.00 125 PRO A CA 1
ATOM 986 C C . PRO A 1 125 ? 32.398 11.317 -24.193 1.00 76.00 125 PRO A C 1
ATOM 988 O O . PRO A 1 125 ? 31.720 10.288 -24.136 1.00 76.00 125 PRO A O 1
ATOM 991 N N . HIS A 1 126 ? 33.730 11.284 -24.212 1.00 72.69 126 HIS A N 1
ATOM 992 C CA . HIS A 1 126 ? 34.478 10.053 -24.006 1.00 72.69 126 HIS A CA 1
ATOM 993 C C . HIS A 1 126 ? 34.232 9.529 -22.589 1.00 72.69 126 HIS A C 1
ATOM 995 O O . HIS A 1 126 ? 33.982 10.290 -21.651 1.00 72.69 126 HIS A O 1
ATOM 1001 N N . ARG A 1 127 ? 34.321 8.205 -22.421 1.00 71.31 127 ARG A N 1
ATOM 1002 C CA . ARG A 1 127 ? 34.338 7.600 -21.086 1.00 71.31 127 ARG A CA 1
ATOM 1003 C C . ARG A 1 127 ? 35.454 8.257 -20.272 1.00 71.31 127 ARG A C 1
ATOM 1005 O O . ARG A 1 127 ? 36.596 8.290 -20.728 1.00 71.31 127 ARG A O 1
ATOM 1012 N N . LYS A 1 128 ? 35.111 8.769 -19.088 1.00 81.56 128 LYS A N 1
ATOM 1013 C CA . LYS A 1 128 ? 36.088 9.313 -18.138 1.00 81.56 128 LYS A CA 1
ATOM 1014 C C . LYS A 1 128 ? 37.151 8.253 -17.844 1.00 81.56 128 LYS A C 1
ATOM 1016 O O . LYS A 1 128 ? 36.838 7.061 -17.781 1.00 81.56 128 LYS A O 1
ATOM 1021 N N . ALA A 1 129 ? 38.399 8.681 -17.671 1.00 85.19 129 ALA A N 1
ATOM 1022 C CA . ALA A 1 129 ? 39.464 7.773 -17.261 1.00 85.19 129 ALA A CA 1
ATOM 1023 C C . ALA A 1 129 ? 39.144 7.191 -15.873 1.00 85.19 129 ALA A C 1
ATOM 1025 O O . ALA A 1 129 ? 38.556 7.880 -15.040 1.00 85.19 129 ALA A O 1
ATOM 1026 N N . GLN A 1 130 ? 39.550 5.947 -15.600 1.00 85.62 130 GLN A N 1
ATOM 1027 C CA . GLN A 1 130 ? 39.311 5.307 -14.295 1.00 85.62 130 GLN A CA 1
ATOM 1028 C C . GLN A 1 130 ? 39.819 6.166 -13.129 1.00 85.62 130 GLN A C 1
ATOM 1030 O O . GLN A 1 130 ? 39.121 6.322 -12.136 1.00 85.62 130 GLN A O 1
ATOM 1035 N N . THR A 1 131 ? 40.961 6.832 -13.303 1.00 89.75 131 THR A N 1
ATOM 1036 C CA . THR A 1 131 ? 41.542 7.748 -12.311 1.00 89.75 131 THR A CA 1
ATOM 1037 C C . THR A 1 131 ? 40.649 8.951 -11.998 1.00 89.75 131 THR A C 1
ATOM 1039 O O . THR A 1 131 ? 40.570 9.380 -10.850 1.00 89.75 131 THR A O 1
ATOM 1042 N N . GLN A 1 132 ? 39.942 9.485 -12.999 1.00 87.31 132 GLN A N 1
ATOM 1043 C CA . GLN A 1 132 ? 38.977 10.572 -12.809 1.00 87.31 132 GLN A CA 1
ATOM 1044 C C . GLN A 1 132 ? 37.721 10.071 -12.097 1.00 87.31 132 GLN A C 1
ATOM 1046 O O . GLN A 1 132 ? 37.218 10.752 -11.210 1.00 87.31 132 GLN A O 1
ATOM 1051 N N . ILE A 1 133 ? 37.250 8.868 -12.435 1.00 85.38 133 ILE A N 1
ATOM 1052 C CA . ILE A 1 133 ? 36.106 8.237 -11.764 1.00 85.38 133 ILE A CA 1
ATOM 1053 C C . ILE A 1 133 ? 36.431 7.997 -10.284 1.00 85.38 133 ILE A C 1
ATOM 1055 O O . ILE A 1 133 ? 35.622 8.312 -9.420 1.00 85.38 133 ILE A O 1
ATOM 1059 N N . GLU A 1 134 ? 37.624 7.493 -9.973 1.00 90.25 134 GLU A N 1
ATOM 1060 C CA . GLU A 1 134 ? 38.067 7.263 -8.594 1.00 90.25 134 GLU A CA 1
ATOM 1061 C C . GLU A 1 134 ? 38.225 8.567 -7.802 1.00 90.25 134 GLU A C 1
ATOM 1063 O O . GLU A 1 134 ? 37.832 8.627 -6.636 1.00 90.25 134 GLU A O 1
ATOM 1068 N N . ALA A 1 135 ? 38.755 9.627 -8.420 1.00 91.56 135 ALA A N 1
ATOM 1069 C CA . ALA A 1 135 ? 38.835 10.945 -7.795 1.00 91.56 135 ALA A CA 1
ATOM 1070 C C . ALA A 1 135 ? 37.437 11.530 -7.521 1.00 91.56 135 ALA A C 1
ATOM 1072 O O . ALA A 1 135 ? 37.189 12.031 -6.426 1.00 91.56 135 ALA A O 1
ATOM 1073 N N . GLU A 1 136 ? 36.506 11.408 -8.470 1.00 88.56 136 GLU A N 1
ATOM 1074 C CA . GLU A 1 136 ? 35.112 11.832 -8.298 1.00 88.56 136 GLU A CA 1
ATOM 1075 C C . GLU A 1 136 ? 34.396 11.025 -7.214 1.00 88.56 136 GLU A C 1
ATOM 1077 O O . GLU A 1 136 ? 33.711 11.617 -6.390 1.00 88.56 136 GLU A O 1
ATOM 1082 N N . LEU A 1 137 ? 34.601 9.707 -7.146 1.00 89.56 137 LEU A N 1
ATOM 1083 C CA . LEU A 1 137 ? 34.037 8.856 -6.092 1.00 89.56 137 LEU A CA 1
ATOM 1084 C C . LEU A 1 137 ? 34.584 9.200 -4.700 1.00 89.56 137 LEU A C 1
ATOM 1086 O O . LEU A 1 137 ? 33.877 9.023 -3.709 1.00 89.56 137 LEU A O 1
ATOM 1090 N N . ARG A 1 138 ? 35.824 9.703 -4.605 1.00 87.12 138 ARG A N 1
ATOM 1091 C CA . ARG A 1 138 ? 36.390 10.201 -3.339 1.00 87.12 138 ARG A CA 1
ATOM 1092 C C . ARG A 1 138 ? 35.775 11.531 -2.909 1.00 87.12 138 ARG A C 1
ATOM 1094 O O . ARG A 1 138 ? 35.556 11.727 -1.719 1.00 87.12 138 ARG A O 1
ATOM 1101 N N . VAL A 1 139 ? 35.522 12.438 -3.852 1.00 90.56 139 VAL A N 1
ATOM 1102 C CA . VAL A 1 139 ? 34.934 13.761 -3.568 1.00 90.56 139 VAL A CA 1
ATOM 1103 C C . VAL A 1 139 ? 33.422 13.657 -3.334 1.00 90.56 139 VAL A C 1
ATOM 1105 O O . VAL A 1 139 ? 32.874 14.314 -2.451 1.00 90.56 139 VAL A O 1
ATOM 1108 N N . HIS A 1 140 ? 32.751 12.802 -4.099 1.00 85.75 140 HIS A N 1
ATOM 1109 C CA . HIS A 1 140 ? 31.314 12.567 -4.067 1.00 85.75 140 HIS A CA 1
ATOM 1110 C C . HIS A 1 140 ? 31.041 11.063 -3.967 1.00 85.75 140 HIS A C 1
ATOM 1112 O O . HIS A 1 140 ? 30.774 10.407 -4.981 1.00 85.75 140 HIS A O 1
ATOM 1118 N N . PRO A 1 141 ? 31.098 10.491 -2.751 1.00 83.00 141 PRO A N 1
ATOM 1119 C CA . PRO A 1 141 ? 30.733 9.099 -2.567 1.00 83.00 141 PRO A CA 1
ATOM 1120 C C . PRO A 1 141 ? 29.254 8.892 -2.932 1.00 83.00 141 PRO A C 1
ATOM 1122 O O . PRO A 1 141 ? 28.422 9.772 -2.674 1.00 83.00 141 PRO A O 1
ATOM 1125 N N . PRO A 1 142 ? 28.896 7.739 -3.526 1.00 82.69 142 PRO A N 1
ATOM 1126 C CA . PRO A 1 142 ? 27.503 7.420 -3.791 1.00 82.69 142 PRO A CA 1
ATOM 1127 C C . PRO A 1 142 ? 26.722 7.404 -2.475 1.00 82.69 142 PRO A C 1
ATOM 1129 O O . PRO A 1 142 ? 27.206 6.922 -1.449 1.00 82.69 142 PRO A O 1
ATOM 1132 N N . GLN A 1 143 ? 25.503 7.939 -2.509 1.00 83.44 143 GLN A N 1
ATOM 1133 C CA . GLN A 1 143 ? 24.607 7.911 -1.356 1.00 83.44 143 GLN A CA 1
ATOM 1134 C C . GLN A 1 143 ? 24.368 6.449 -0.936 1.00 83.44 143 GLN A C 1
ATOM 1136 O O . GLN A 1 143 ? 24.054 5.621 -1.799 1.00 83.44 143 GLN A O 1
ATOM 1141 N N . PRO A 1 144 ? 24.514 6.106 0.357 1.00 83.38 144 PRO A N 1
ATOM 1142 C CA . PRO A 1 144 ? 24.218 4.761 0.823 1.00 83.38 144 PRO A CA 1
ATOM 1143 C C . PRO A 1 144 ? 22.736 4.450 0.600 1.00 83.38 144 PRO A C 1
ATOM 1145 O O . PRO A 1 144 ? 21.870 5.314 0.753 1.00 83.38 144 PRO A O 1
ATOM 1148 N N . SER A 1 145 ? 22.435 3.201 0.245 1.00 83.19 145 SER A N 1
ATOM 1149 C CA . SER A 1 145 ? 21.051 2.744 0.115 1.00 83.19 145 SER A CA 1
ATOM 1150 C C . SER A 1 145 ? 20.302 2.923 1.443 1.00 83.19 145 SER A C 1
ATOM 1152 O O . SER A 1 145 ? 20.882 2.643 2.496 1.00 83.19 145 SER A O 1
ATOM 1154 N N . PRO A 1 146 ? 19.024 3.339 1.427 1.00 84.56 146 PRO A N 1
ATOM 1155 C CA . PRO A 1 146 ? 18.255 3.532 2.650 1.00 84.56 146 PRO A CA 1
ATOM 1156 C C . PRO A 1 146 ? 18.137 2.222 3.441 1.00 84.56 146 PRO A C 1
ATOM 1158 O O . PRO A 1 146 ? 17.638 1.217 2.936 1.00 84.56 146 PRO A O 1
ATOM 1161 N N . THR A 1 147 ? 18.571 2.242 4.703 1.00 83.69 147 THR A N 1
ATOM 1162 C CA . THR A 1 147 ? 18.413 1.109 5.621 1.00 83.69 147 THR A CA 1
ATOM 1163 C C . THR A 1 147 ? 16.998 1.110 6.186 1.00 83.69 147 THR A C 1
ATOM 1165 O O . THR A 1 147 ? 16.635 1.951 7.011 1.00 83.69 147 THR A O 1
ATOM 1168 N N . TYR A 1 148 ? 16.177 0.158 5.755 1.00 82.06 148 TYR A N 1
ATOM 1169 C CA . TYR A 1 148 ? 14.838 -0.018 6.304 1.00 82.06 148 TYR A CA 1
ATOM 1170 C C . TYR A 1 148 ? 14.902 -0.801 7.622 1.00 82.06 148 TYR A C 1
ATOM 1172 O O . TYR A 1 148 ? 15.551 -1.837 7.704 1.00 82.06 148 TYR A O 1
ATOM 1180 N N . LYS A 1 149 ? 14.179 -0.340 8.653 1.00 86.00 149 LYS A N 1
ATOM 1181 C CA . LYS A 1 149 ? 14.041 -1.063 9.938 1.00 86.00 149 LYS A CA 1
ATOM 1182 C C . LYS A 1 149 ? 13.199 -2.343 9.831 1.00 86.00 149 LYS A C 1
ATOM 1184 O O . LYS A 1 149 ? 13.127 -3.110 10.784 1.00 86.00 149 LYS A O 1
ATOM 1189 N N . ARG A 1 150 ? 12.486 -2.529 8.717 1.00 81.94 150 ARG A N 1
ATOM 1190 C CA . ARG A 1 150 ? 11.618 -3.690 8.499 1.00 81.94 150 ARG A CA 1
ATOM 1191 C C . ARG A 1 150 ? 12.454 -4.871 8.037 1.00 81.94 150 ARG A C 1
ATOM 1193 O O . ARG A 1 150 ? 13.357 -4.695 7.223 1.00 81.94 150 ARG A O 1
ATOM 1200 N N . ALA A 1 151 ? 12.109 -6.056 8.533 1.00 83.25 151 ALA A N 1
ATOM 1201 C CA . ALA A 1 151 ? 12.690 -7.292 8.042 1.00 83.25 151 ALA A CA 1
ATOM 1202 C C . ALA A 1 151 ? 12.456 -7.423 6.523 1.00 83.25 151 ALA A C 1
ATOM 1204 O O . ALA A 1 151 ? 11.421 -6.965 6.021 1.00 83.25 151 ALA A O 1
ATOM 1205 N N . PRO A 1 152 ? 13.410 -8.011 5.783 1.00 84.25 152 PRO A N 1
ATOM 1206 C CA . PRO A 1 152 ? 13.219 -8.294 4.371 1.00 84.25 152 PRO A CA 1
ATOM 1207 C C . PRO A 1 152 ? 12.031 -9.245 4.184 1.00 84.25 152 PRO A C 1
ATOM 1209 O O . PRO A 1 152 ? 11.839 -10.173 4.966 1.00 84.25 152 PRO A O 1
ATOM 1212 N N . MET A 1 153 ? 11.245 -8.999 3.137 1.00 85.62 153 MET A N 1
ATOM 1213 C CA . MET A 1 153 ? 10.101 -9.834 2.771 1.00 85.62 153 MET A CA 1
ATOM 1214 C C . MET A 1 153 ? 10.569 -11.254 2.441 1.00 85.62 153 MET A C 1
ATOM 1216 O O . MET A 1 153 ? 11.539 -11.424 1.690 1.00 85.62 153 MET A O 1
ATOM 1220 N N . THR A 1 154 ? 9.879 -12.252 2.989 1.00 92.06 154 THR A N 1
ATOM 1221 C CA . THR A 1 154 ? 10.195 -13.663 2.726 1.00 92.06 154 THR A CA 1
ATOM 1222 C C . THR A 1 154 ? 9.842 -14.038 1.283 1.00 92.06 154 THR A C 1
ATOM 1224 O O . THR A 1 154 ? 9.046 -13.363 0.632 1.00 92.06 154 THR A O 1
ATOM 1227 N N . GLU A 1 155 ? 10.449 -15.095 0.738 1.00 89.25 155 GLU A N 1
ATOM 1228 C CA . GLU A 1 155 ? 10.171 -15.532 -0.643 1.00 89.25 155 GLU A CA 1
ATOM 1229 C C . GLU A 1 155 ? 8.701 -15.934 -0.827 1.00 89.25 155 GLU A C 1
ATOM 1231 O O . GLU A 1 155 ? 8.066 -15.491 -1.778 1.00 89.25 155 GLU A O 1
ATOM 1236 N N . ALA A 1 156 ? 8.113 -16.620 0.159 1.00 85.12 156 ALA A N 1
ATOM 1237 C CA . ALA A 1 156 ? 6.693 -16.976 0.153 1.00 85.12 156 ALA A CA 1
ATOM 1238 C C . ALA A 1 156 ? 5.759 -15.749 0.132 1.00 85.12 156 ALA A C 1
ATOM 1240 O O . ALA A 1 156 ? 4.715 -15.762 -0.515 1.00 85.12 156 ALA A O 1
ATOM 1241 N N . GLU A 1 157 ? 6.125 -14.666 0.825 1.00 85.00 157 GLU A N 1
ATOM 1242 C CA . GLU A 1 157 ? 5.368 -13.410 0.781 1.00 85.00 157 GLU A CA 1
ATOM 1243 C C . GLU A 1 157 ? 5.471 -12.723 -0.584 1.00 85.00 157 GLU A C 1
ATOM 1245 O O . GLU A 1 157 ? 4.496 -12.118 -1.032 1.00 85.00 157 GLU A O 1
ATOM 1250 N N . LYS A 1 158 ? 6.624 -12.826 -1.258 1.00 91.25 158 LYS A N 1
ATOM 1251 C CA . LYS A 1 158 ? 6.812 -12.288 -2.612 1.00 91.25 158 LYS A CA 1
ATOM 1252 C C . LYS A 1 158 ? 5.991 -13.056 -3.637 1.00 91.25 158 LYS A C 1
ATOM 1254 O O . LYS A 1 158 ? 5.332 -12.413 -4.446 1.00 91.25 158 LYS A O 1
ATOM 1259 N N . ASP A 1 159 ? 5.996 -14.385 -3.574 1.00 85.00 159 ASP A N 1
ATOM 1260 C CA . ASP A 1 159 ? 5.209 -15.233 -4.475 1.00 85.00 159 ASP A CA 1
ATOM 1261 C C . ASP A 1 159 ? 3.714 -14.973 -4.281 1.00 85.00 159 ASP A C 1
ATOM 1263 O O . ASP A 1 159 ? 2.996 -14.708 -5.243 1.00 85.00 159 ASP A O 1
ATOM 1267 N N . ARG A 1 160 ? 3.266 -14.879 -3.023 1.00 82.06 160 ARG A N 1
ATOM 1268 C CA . ARG A 1 160 ? 1.890 -14.486 -2.701 1.00 82.06 160 ARG A CA 1
ATOM 1269 C C . ARG A 1 160 ? 1.541 -13.092 -3.231 1.00 82.06 160 ARG A C 1
ATOM 1271 O O . ARG A 1 160 ? 0.440 -12.881 -3.729 1.00 82.06 160 ARG A O 1
ATOM 1278 N N . LEU A 1 161 ? 2.447 -12.118 -3.122 1.00 85.88 161 LEU A N 1
ATOM 1279 C CA . LEU A 1 161 ? 2.226 -10.773 -3.665 1.00 85.88 161 LEU A CA 1
ATOM 1280 C C . LEU A 1 161 ? 2.183 -10.785 -5.198 1.00 85.88 161 LEU A C 1
ATOM 1282 O O . LEU A 1 161 ? 1.382 -10.064 -5.788 1.00 85.88 161 LEU A O 1
ATOM 1286 N N . ALA A 1 162 ? 3.020 -11.599 -5.840 1.00 86.12 162 ALA A N 1
ATOM 1287 C CA . ALA A 1 162 ? 3.022 -11.774 -7.285 1.00 86.12 162 ALA A CA 1
ATOM 1288 C C . ALA A 1 162 ? 1.700 -12.384 -7.769 1.00 86.12 162 ALA A C 1
ATOM 1290 O O . ALA A 1 162 ? 1.123 -11.877 -8.725 1.00 86.12 162 ALA A O 1
ATOM 1291 N N . GLU A 1 163 ? 1.172 -13.388 -7.066 1.00 82.31 163 GLU A N 1
ATOM 1292 C CA . GLU A 1 163 ? -0.145 -13.970 -7.341 1.00 82.31 163 GLU A CA 1
ATOM 1293 C C . GLU A 1 163 ? -1.269 -12.935 -7.199 1.00 82.31 163 GLU A C 1
ATOM 1295 O O . GLU A 1 163 ? -2.112 -12.820 -8.087 1.00 82.31 163 GLU A O 1
ATOM 1300 N N . VAL A 1 164 ? -1.254 -12.116 -6.141 1.00 83.62 164 VAL A N 1
ATOM 1301 C CA . VAL A 1 164 ? -2.225 -11.019 -5.970 1.00 83.62 164 VAL A CA 1
ATOM 1302 C C . VAL A 1 164 ? -2.131 -10.011 -7.120 1.00 83.62 164 VAL A C 1
ATOM 1304 O O . VAL A 1 164 ? -3.155 -9.589 -7.650 1.00 83.62 164 VAL A O 1
ATOM 1307 N N . MET A 1 165 ? -0.919 -9.645 -7.547 1.00 83.19 165 MET A N 1
ATOM 1308 C CA . MET A 1 165 ? -0.707 -8.701 -8.653 1.00 83.19 165 MET A CA 1
ATOM 1309 C C . MET A 1 165 ? -1.111 -9.281 -10.013 1.00 83.19 165 MET A C 1
ATOM 1311 O O . MET A 1 165 ? -1.576 -8.545 -10.880 1.00 83.19 165 MET A O 1
ATOM 1315 N N . GLN A 1 166 ? -0.918 -10.585 -10.213 1.00 85.06 166 GLN A N 1
ATOM 1316 C CA . GLN A 1 166 ? -1.177 -11.255 -11.482 1.00 85.06 166 GLN A CA 1
ATOM 1317 C C . GLN A 1 166 ? -2.648 -11.650 -11.648 1.00 85.06 166 GLN A C 1
ATOM 1319 O O . GLN A 1 166 ? -3.189 -11.527 -12.744 1.00 85.06 166 GLN A O 1
ATOM 1324 N N . PHE A 1 167 ? -3.288 -12.122 -10.578 1.00 79.69 167 PHE A N 1
ATOM 1325 C CA . PHE A 1 167 ? -4.647 -12.665 -10.613 1.00 79.69 167 PHE A CA 1
ATOM 1326 C C . PHE A 1 167 ? -5.689 -11.747 -9.974 1.00 79.69 167 PHE A C 1
ATOM 1328 O O . PHE A 1 167 ? -6.873 -12.068 -10.015 1.00 79.69 167 PHE A O 1
ATOM 1335 N N . GLY A 1 168 ? -5.274 -10.627 -9.372 1.00 74.25 168 GLY A N 1
ATOM 1336 C CA . GLY A 1 168 ? -6.184 -9.702 -8.697 1.00 74.25 168 GLY A CA 1
ATOM 1337 C C . GLY A 1 168 ? -6.941 -10.336 -7.529 1.00 74.25 168 GLY A C 1
ATOM 1338 O O . GLY A 1 168 ? -7.984 -9.821 -7.142 1.00 74.25 168 GLY A O 1
ATOM 1339 N N . GLN A 1 169 ? -6.460 -11.465 -6.990 1.00 69.56 169 GLN A N 1
ATOM 1340 C CA . GLN A 1 169 ? -7.137 -12.155 -5.896 1.00 69.56 169 GLN A CA 1
ATOM 1341 C C . GLN A 1 169 ? -7.167 -11.262 -4.657 1.00 69.56 169 GLN A C 1
ATOM 1343 O O . GLN A 1 169 ? -6.125 -10.806 -4.175 1.00 69.56 169 GLN A O 1
ATOM 1348 N N . GLU A 1 170 ? -8.365 -11.035 -4.122 1.00 66.25 170 GLU A N 1
ATOM 1349 C CA . GLU A 1 170 ? -8.521 -10.331 -2.858 1.00 66.25 170 GLU A CA 1
ATOM 1350 C C . GLU A 1 170 ? -7.916 -11.171 -1.732 1.00 66.25 170 GLU A C 1
ATOM 1352 O O . GLU A 1 170 ? -8.250 -12.341 -1.530 1.00 66.25 170 GLU A O 1
ATOM 1357 N N . LEU A 1 171 ? -6.980 -10.576 -0.989 1.00 65.38 171 LEU A N 1
ATOM 1358 C CA . LEU A 1 171 ? -6.401 -11.229 0.176 1.00 65.38 171 LEU A CA 1
ATOM 1359 C C . LEU A 1 171 ? -7.512 -11.504 1.201 1.00 65.38 171 LEU A C 1
ATOM 1361 O O . LEU A 1 171 ? -8.302 -10.599 1.487 1.00 65.38 171 LEU A O 1
ATOM 1365 N N . PRO A 1 172 ? -7.550 -12.705 1.815 1.00 70.00 172 PRO A N 1
ATOM 1366 C CA . PRO A 1 172 ? -8.524 -12.989 2.857 1.00 70.00 172 PRO A CA 1
ATOM 1367 C C . PRO A 1 172 ? -8.393 -11.944 3.965 1.00 70.00 172 PRO A C 1
ATOM 1369 O O . PRO A 1 172 ? -7.282 -11.655 4.429 1.00 70.00 172 PRO A O 1
ATOM 1372 N N . LYS A 1 173 ? -9.531 -11.370 4.375 1.00 68.62 173 LYS A N 1
ATOM 1373 C CA . LYS A 1 173 ? -9.570 -10.351 5.428 1.00 68.62 173 LYS A CA 1
ATOM 1374 C C . LYS A 1 173 ? -8.866 -10.905 6.679 1.00 68.62 173 LYS A C 1
ATOM 1376 O O . LYS A 1 173 ? -9.135 -12.045 7.070 1.00 68.62 173 LYS A O 1
ATOM 1381 N N . PRO A 1 174 ? -7.948 -10.147 7.305 1.00 67.38 174 PRO A N 1
ATOM 1382 C CA . PRO A 1 174 ? -7.274 -10.595 8.518 1.00 67.38 174 PRO A CA 1
ATOM 1383 C C . PRO A 1 174 ? -8.301 -10.960 9.595 1.00 67.38 174 PRO A C 1
ATOM 1385 O O . PRO A 1 174 ? -9.221 -10.182 9.841 1.00 67.38 174 PRO A O 1
ATOM 1388 N N . LYS A 1 175 ? -8.130 -12.113 10.256 1.00 72.88 175 LYS A N 1
ATOM 1389 C CA . LYS A 1 175 ? -9.019 -12.544 11.353 1.00 72.88 175 LYS A CA 1
ATOM 1390 C C . LYS A 1 175 ? -9.001 -11.560 12.524 1.00 72.88 175 LYS A C 1
ATOM 1392 O O . LYS A 1 175 ? -10.030 -11.311 13.138 1.00 72.88 175 LYS A O 1
ATOM 1397 N N . GLU A 1 176 ? -7.833 -10.982 12.797 1.00 74.88 176 GLU A N 1
ATOM 1398 C CA . GLU A 1 176 ? -7.630 -10.005 13.859 1.00 74.88 176 GLU A CA 1
ATOM 1399 C C . GLU A 1 176 ? -6.907 -8.783 13.296 1.00 74.88 176 GLU A C 1
ATOM 1401 O O . GLU A 1 176 ? -5.804 -8.866 12.747 1.00 74.88 176 GLU A O 1
ATOM 1406 N N . LEU A 1 177 ? -7.545 -7.622 13.418 1.00 74.06 177 LEU A N 1
ATOM 1407 C CA . LEU A 1 177 ? -6.929 -6.351 13.072 1.00 74.06 177 LEU A CA 1
ATOM 1408 C C . LEU A 1 177 ? -6.126 -5.858 14.280 1.00 74.06 177 LEU A C 1
ATOM 1410 O O . LEU A 1 177 ? -6.692 -5.492 15.309 1.00 74.06 177 LEU A O 1
ATOM 1414 N N . THR A 1 178 ? -4.799 -5.806 14.148 1.00 79.25 178 THR A N 1
ATOM 1415 C CA . THR A 1 178 ? -3.936 -5.117 15.123 1.00 79.25 178 THR A CA 1
ATOM 1416 C C . THR A 1 178 ? -4.310 -3.631 15.207 1.00 79.25 178 THR A C 1
ATOM 1418 O O . THR A 1 178 ? -4.825 -3.072 14.240 1.00 79.25 178 THR A O 1
ATOM 1421 N N . GLY A 1 179 ? -4.042 -2.953 16.331 1.00 78.44 179 GLY A N 1
ATOM 1422 C CA . GLY A 1 179 ? -4.553 -1.591 16.590 1.00 78.44 179 GLY A CA 1
ATOM 1423 C C . GLY A 1 179 ? -4.302 -0.569 15.468 1.00 78.44 179 GLY A C 1
ATOM 1424 O O . GLY A 1 179 ? -5.208 0.166 15.081 1.00 78.44 179 GLY A O 1
ATOM 1425 N N . VAL A 1 180 ? -3.107 -0.574 14.866 1.00 80.94 180 VAL A N 1
ATOM 1426 C CA . VAL A 1 180 ? -2.776 0.312 13.731 1.00 80.94 180 VAL A CA 1
ATOM 1427 C C . VAL A 1 180 ? -3.562 -0.061 12.470 1.00 80.94 180 VAL A C 1
ATOM 1429 O O . VAL A 1 180 ? -4.016 0.818 11.738 1.00 80.94 180 VAL A O 1
ATOM 1432 N N . ASN A 1 181 ? -3.743 -1.356 12.216 1.00 79.44 181 ASN A N 1
ATOM 1433 C CA . ASN A 1 181 ? -4.487 -1.848 11.060 1.00 79.44 181 ASN A CA 1
ATOM 1434 C C . ASN A 1 181 ? -5.991 -1.612 11.223 1.00 79.44 181 ASN A C 1
ATOM 1436 O O . ASN A 1 181 ? -6.636 -1.199 10.266 1.00 79.44 181 ASN A O 1
ATOM 1440 N N . ARG A 1 182 ? -6.528 -1.768 12.437 1.00 81.56 182 ARG A N 1
ATOM 1441 C CA . ARG A 1 182 ? -7.920 -1.454 12.782 1.00 81.56 182 ARG A CA 1
ATOM 1442 C C . ARG A 1 182 ? -8.224 0.025 12.564 1.00 81.56 182 ARG A C 1
ATOM 1444 O O . ARG A 1 182 ? -9.174 0.359 11.871 1.00 81.56 182 ARG A O 1
ATOM 1451 N N . ALA A 1 183 ? -7.354 0.916 13.044 1.00 81.12 183 ALA A N 1
ATOM 1452 C CA . ALA A 1 183 ? -7.507 2.355 12.828 1.00 81.12 183 ALA A CA 1
ATOM 1453 C C . ALA A 1 183 ? -7.454 2.744 11.340 1.00 81.12 183 ALA A C 1
ATOM 1455 O O . ALA A 1 183 ? -8.130 3.679 10.921 1.00 81.12 183 ALA A O 1
ATOM 1456 N N . ARG A 1 184 ? -6.650 2.045 10.528 1.00 80.38 184 ARG A N 1
ATOM 1457 C CA . ARG A 1 184 ? -6.630 2.238 9.069 1.00 80.38 184 ARG A CA 1
ATOM 1458 C C . ARG A 1 184 ? -7.899 1.714 8.410 1.00 80.38 184 ARG A C 1
ATOM 1460 O O . ARG A 1 184 ? -8.449 2.405 7.564 1.00 80.38 184 ARG A O 1
ATOM 1467 N N . TYR A 1 185 ? -8.368 0.538 8.814 1.00 81.44 185 TYR A N 1
ATOM 1468 C CA . TYR A 1 185 ? -9.582 -0.067 8.277 1.00 81.44 185 TYR A CA 1
ATOM 1469 C C . TYR A 1 185 ? -10.814 0.799 8.564 1.00 81.44 185 TYR A C 1
ATOM 1471 O O . TYR A 1 185 ? -11.568 1.103 7.650 1.00 81.44 185 TYR A O 1
ATOM 1479 N N . ASN A 1 186 ? -10.926 1.337 9.780 1.00 83.81 186 ASN A N 1
ATOM 1480 C CA . ASN A 1 186 ? -12.026 2.220 10.184 1.00 83.81 186 ASN A CA 1
ATOM 1481 C C . ASN A 1 186 ? -12.032 3.574 9.449 1.00 83.81 186 ASN A C 1
ATOM 1483 O O . ASN A 1 186 ? -13.039 4.273 9.472 1.00 83.81 186 ASN A O 1
ATOM 1487 N N . LYS A 1 187 ? -10.924 3.970 8.804 1.00 84.00 187 LYS A N 1
ATOM 1488 C CA . LYS A 1 187 ? -10.893 5.140 7.905 1.00 84.00 187 LYS A CA 1
ATOM 1489 C C . LYS A 1 187 ? -11.418 4.826 6.506 1.00 84.00 187 LYS A C 1
ATOM 1491 O O . LYS A 1 187 ? -11.798 5.749 5.796 1.00 84.00 187 LYS A O 1
ATOM 1496 N N . LEU A 1 188 ? -11.357 3.561 6.098 1.00 82.19 188 LEU A N 1
ATOM 1497 C CA . LEU A 1 188 ? -11.770 3.100 4.774 1.00 82.19 188 LEU A CA 1
ATOM 1498 C C . LEU A 1 188 ? -13.227 2.633 4.782 1.00 82.19 188 LEU A C 1
ATOM 1500 O O . LEU A 1 188 ? -13.959 2.924 3.845 1.00 82.19 188 LEU A O 1
ATOM 1504 N N . ASP A 1 189 ? -13.640 1.935 5.841 1.00 84.88 189 ASP A N 1
ATOM 1505 C CA . ASP A 1 189 ? -14.978 1.372 5.987 1.00 84.88 189 ASP A CA 1
ATOM 1506 C C . ASP A 1 189 ? -15.708 1.997 7.187 1.00 84.88 189 ASP A C 1
ATOM 1508 O O . ASP A 1 189 ? -15.454 1.675 8.354 1.00 84.88 189 ASP A O 1
ATOM 1512 N N . GLN A 1 190 ? -16.647 2.894 6.881 1.00 87.38 190 GLN A N 1
ATOM 1513 C CA . GLN A 1 190 ? -17.485 3.566 7.872 1.00 87.38 190 GLN A CA 1
ATOM 1514 C C . GLN A 1 190 ? -18.387 2.578 8.625 1.00 87.38 190 GLN A C 1
ATOM 1516 O O . GLN A 1 190 ? -18.636 2.757 9.817 1.00 87.38 190 GLN A O 1
ATOM 1521 N N . ARG A 1 191 ? -18.843 1.501 7.974 1.00 87.69 191 ARG A N 1
ATOM 1522 C CA . ARG A 1 191 ? -19.696 0.495 8.617 1.00 87.69 191 ARG A CA 1
ATOM 1523 C C . ARG A 1 191 ? -18.910 -0.298 9.655 1.00 87.69 191 ARG A C 1
ATOM 1525 O O . ARG A 1 191 ? -19.431 -0.590 10.730 1.00 87.69 191 ARG A O 1
ATOM 1532 N N . ALA A 1 192 ? -17.655 -0.629 9.355 1.00 86.06 192 ALA A N 1
ATOM 1533 C CA . ALA A 1 192 ? -16.763 -1.283 10.309 1.00 86.06 192 ALA A CA 1
ATOM 1534 C C . ALA A 1 192 ? -16.483 -0.397 11.532 1.00 86.06 192 ALA A C 1
ATOM 1536 O O . ALA A 1 192 ? -16.520 -0.885 12.662 1.00 86.06 192 ALA A O 1
ATOM 1537 N N . LYS A 1 193 ? -16.292 0.909 11.313 1.00 90.25 193 LYS A N 1
ATOM 1538 C CA . LYS A 1 193 ? -16.135 1.892 12.389 1.00 90.25 193 LYS A CA 1
ATOM 1539 C C . LYS A 1 193 ? -17.355 1.928 13.318 1.00 90.25 193 LYS A C 1
ATOM 1541 O O . LYS A 1 193 ? -17.187 1.788 14.525 1.00 90.25 193 LYS A O 1
ATOM 1546 N N . LEU A 1 194 ? -18.563 2.046 12.766 1.00 91.69 194 LEU A N 1
ATOM 1547 C CA . LEU A 1 194 ? -19.795 2.084 13.564 1.00 91.69 194 LEU A CA 1
ATOM 1548 C C . LEU A 1 194 ? -20.024 0.777 14.338 1.00 91.69 194 LEU A C 1
ATOM 1550 O O . LEU A 1 194 ? -20.407 0.805 15.501 1.00 91.69 194 LEU A O 1
ATOM 1554 N N . LYS A 1 195 ? -19.713 -0.384 13.745 1.00 90.56 195 LYS A N 1
ATOM 1555 C CA . LYS A 1 195 ? -19.769 -1.679 14.454 1.00 90.56 195 LYS A CA 1
ATOM 1556 C C . LYS A 1 195 ? -18.796 -1.750 15.632 1.00 90.56 195 LYS A C 1
ATOM 1558 O O . LYS A 1 195 ? -19.103 -2.367 16.651 1.00 90.56 195 LYS A O 1
ATOM 1563 N N . ASP A 1 196 ? -17.609 -1.169 15.487 1.00 89.94 196 ASP A N 1
ATOM 1564 C CA . ASP A 1 196 ? -16.626 -1.087 16.566 1.00 89.94 196 ASP A CA 1
ATOM 1565 C C . ASP A 1 196 ? -17.094 -0.162 17.696 1.00 89.94 196 ASP A C 1
ATOM 1567 O O . ASP A 1 196 ? -16.923 -0.505 18.867 1.00 89.94 196 ASP A O 1
ATOM 1571 N N . GLU A 1 197 ? -17.696 0.977 17.347 1.00 91.06 197 GLU A N 1
ATOM 1572 C CA . GLU A 1 197 ? -18.303 1.921 18.292 1.00 91.06 197 GLU A CA 1
ATOM 1573 C C . GLU A 1 197 ? -19.482 1.278 19.033 1.00 91.06 197 GLU A C 1
ATOM 1575 O O . GLU A 1 197 ? -19.513 1.312 20.260 1.00 91.06 197 GLU A O 1
ATOM 1580 N N . PHE A 1 198 ? -20.363 0.563 18.330 1.00 93.81 198 PHE A N 1
ATOM 1581 C CA . PHE A 1 198 ? -21.463 -0.186 18.939 1.00 93.81 198 PHE A CA 1
ATOM 1582 C C . PHE A 1 198 ? -20.965 -1.221 19.956 1.00 93.81 198 PHE A C 1
ATOM 1584 O O . PHE A 1 198 ? -21.430 -1.257 21.091 1.00 93.81 198 PHE A O 1
ATOM 1591 N N . LYS A 1 199 ? -19.955 -2.027 19.596 1.00 92.38 199 LYS A N 1
ATOM 1592 C CA . LYS A 1 199 ? -19.345 -3.005 20.518 1.00 92.38 199 LYS A CA 1
ATOM 1593 C C . LYS A 1 199 ? -18.693 -2.350 21.732 1.00 92.38 199 LYS A C 1
ATOM 1595 O O . LYS A 1 199 ? -18.556 -2.989 22.773 1.00 92.38 199 LYS A O 1
ATOM 1600 N N . ARG A 1 200 ? -18.204 -1.118 21.589 1.00 92.56 200 ARG A N 1
ATOM 1601 C CA . ARG A 1 200 ? -17.659 -0.352 22.709 1.00 92.56 200 ARG A CA 1
ATOM 1602 C C . ARG A 1 200 ? -18.789 0.090 23.642 1.00 92.56 200 ARG A C 1
ATOM 1604 O O . ARG A 1 200 ? -18.693 -0.199 24.830 1.00 92.56 200 ARG A O 1
ATOM 1611 N N . LEU A 1 201 ? -19.847 0.697 23.102 1.00 92.56 201 LEU A N 1
ATOM 1612 C CA . LEU A 1 201 ? -21.027 1.119 23.866 1.00 92.56 201 LEU A CA 1
ATOM 1613 C C . LEU A 1 201 ? -21.700 -0.065 24.574 1.00 92.56 201 LEU A C 1
ATOM 1615 O O . LEU A 1 201 ? -22.073 0.041 25.734 1.00 92.56 201 LEU A O 1
ATOM 1619 N N . GLU A 1 202 ? -21.774 -1.228 23.922 1.00 93.00 202 GLU A N 1
ATOM 1620 C CA . GLU A 1 202 ? -22.331 -2.451 24.508 1.00 93.00 202 GLU A CA 1
ATOM 1621 C C . GLU A 1 202 ? -21.565 -2.892 25.766 1.00 93.00 202 GLU A C 1
ATOM 1623 O O . GLU A 1 202 ? -22.176 -3.246 26.775 1.00 93.00 202 GLU A O 1
ATOM 1628 N N . ARG A 1 203 ? -20.228 -2.831 25.735 1.00 93.19 203 ARG A N 1
ATOM 1629 C CA . ARG A 1 203 ? -19.388 -3.151 26.901 1.00 93.19 203 ARG A CA 1
ATOM 1630 C C . ARG A 1 203 ? -19.540 -2.120 28.011 1.00 93.19 203 ARG A C 1
ATOM 1632 O O . ARG A 1 203 ? -19.573 -2.496 29.177 1.00 93.19 203 ARG A O 1
ATOM 1639 N N . GLU A 1 204 ? -19.626 -0.839 27.659 1.00 89.38 204 GLU A N 1
ATOM 1640 C CA . GLU A 1 204 ? -19.856 0.245 28.623 1.00 89.38 204 GLU A CA 1
ATOM 1641 C C . GLU A 1 204 ? -21.234 0.086 29.298 1.00 89.38 204 GLU A C 1
ATOM 1643 O O . GLU A 1 204 ? -21.340 0.161 30.522 1.00 89.38 204 GLU A O 1
ATOM 1648 N N . ALA A 1 205 ? -22.272 -0.260 28.533 1.00 91.06 205 ALA A N 1
ATOM 1649 C CA . ALA A 1 205 ? -23.603 -0.551 29.056 1.00 91.06 205 ALA A CA 1
ATOM 1650 C C . ALA A 1 205 ? -23.630 -1.807 29.943 1.00 91.06 205 ALA A C 1
ATOM 1652 O O . ALA A 1 205 ? -24.297 -1.807 30.977 1.00 91.06 205 ALA A O 1
ATOM 1653 N N . GLN A 1 206 ? -22.912 -2.873 29.569 1.00 91.31 206 GLN A N 1
ATOM 1654 C CA . GLN A 1 206 ? -22.756 -4.075 30.401 1.00 91.31 206 GLN A CA 1
ATOM 1655 C C . GLN A 1 206 ? -22.075 -3.738 31.728 1.00 91.31 206 GLN A C 1
ATOM 1657 O O . GLN A 1 206 ? -22.611 -4.071 32.778 1.00 91.31 206 GLN A O 1
ATOM 1662 N N . HIS A 1 207 ? -20.982 -2.978 31.692 1.00 89.00 207 HIS A N 1
ATOM 1663 C CA . HIS A 1 207 ? -20.289 -2.537 32.898 1.00 89.00 207 HIS A CA 1
ATOM 1664 C C . HIS A 1 207 ? -21.206 -1.738 33.837 1.00 89.00 207 HIS A C 1
ATOM 1666 O O . HIS A 1 207 ? -21.237 -1.996 35.033 1.00 89.00 207 HIS A O 1
ATOM 1672 N N . ILE A 1 208 ? -22.007 -0.805 33.312 1.00 88.94 208 ILE A N 1
ATOM 1673 C CA . ILE A 1 208 ? -22.952 -0.031 34.136 1.00 88.94 208 ILE A CA 1
ATOM 1674 C C . ILE A 1 208 ? -24.082 -0.910 34.683 1.00 88.94 208 ILE A C 1
ATOM 1676 O O . ILE A 1 208 ? -24.538 -0.694 35.804 1.00 88.94 208 ILE A O 1
ATOM 1680 N N . ARG A 1 209 ? -24.547 -1.909 33.923 1.00 89.31 209 ARG A N 1
ATOM 1681 C CA . ARG A 1 209 ? -25.525 -2.888 34.425 1.00 89.31 209 ARG A CA 1
ATOM 1682 C C . ARG A 1 209 ? -24.954 -3.701 35.580 1.00 89.31 209 ARG A C 1
ATOM 1684 O O . ARG A 1 209 ? -25.673 -3.901 36.555 1.00 89.31 209 ARG A O 1
ATOM 1691 N N . ASP A 1 210 ? -23.694 -4.111 35.483 1.00 87.69 210 ASP A N 1
ATOM 1692 C CA . ASP A 1 210 ? -22.997 -4.826 36.549 1.00 87.69 210 ASP A CA 1
ATOM 1693 C C . ASP A 1 210 ? -22.831 -3.924 37.783 1.00 87.69 210 ASP A C 1
ATOM 1695 O O . ASP A 1 210 ? -23.194 -4.328 38.883 1.00 87.69 210 ASP A O 1
ATOM 1699 N N . GLU A 1 211 ? -22.430 -2.659 37.610 1.00 84.88 211 GLU A N 1
ATOM 1700 C CA . GLU A 1 211 ? -22.345 -1.690 38.716 1.00 84.88 211 GLU A CA 1
ATOM 1701 C C . GLU A 1 211 ? -23.707 -1.414 39.376 1.00 84.88 211 GLU A C 1
ATOM 1703 O O . GLU A 1 211 ? -23.809 -1.321 40.600 1.00 84.88 211 GLU A O 1
ATOM 1708 N N . LEU A 1 212 ? -24.781 -1.305 38.590 1.00 85.44 212 LEU A N 1
ATOM 1709 C CA . LEU A 1 212 ? -26.142 -1.181 39.117 1.00 85.44 212 LEU A CA 1
ATOM 1710 C C . LEU A 1 212 ? -26.583 -2.448 39.858 1.00 85.44 212 LEU A C 1
ATOM 1712 O O . LEU A 1 212 ? -27.315 -2.349 40.844 1.00 85.44 212 LEU A O 1
ATOM 1716 N N . ALA A 1 213 ? -26.177 -3.629 39.390 1.00 84.44 213 ALA A N 1
ATOM 1717 C CA . ALA A 1 213 ? -26.466 -4.890 40.058 1.00 84.44 213 ALA A CA 1
ATOM 1718 C C . ALA A 1 213 ? -25.723 -4.992 41.398 1.00 84.44 213 ALA A C 1
ATOM 1720 O O . ALA A 1 213 ? -26.352 -5.346 42.392 1.00 84.44 213 ALA A O 1
ATOM 1721 N N . GLU A 1 214 ? -24.446 -4.601 41.446 1.00 83.06 214 GLU A N 1
ATOM 1722 C CA . GLU A 1 214 ? -23.630 -4.528 42.668 1.00 83.06 214 GLU A CA 1
ATOM 1723 C C . GLU A 1 214 ? -24.219 -3.544 43.695 1.00 83.06 214 GLU A C 1
ATOM 1725 O O . GLU A 1 214 ? -24.347 -3.864 44.879 1.00 83.06 214 GLU A O 1
ATOM 1730 N N . LEU A 1 215 ? -24.657 -2.357 43.255 1.00 78.94 215 LEU A N 1
ATOM 1731 C CA . LEU A 1 215 ? -25.294 -1.376 44.143 1.00 78.94 215 LEU A CA 1
ATOM 1732 C C . LEU A 1 215 ? -26.628 -1.871 44.715 1.00 78.94 215 LEU A C 1
ATOM 1734 O O . LEU A 1 215 ? -26.965 -1.518 45.845 1.00 78.94 215 LEU A O 1
ATOM 1738 N N . ARG A 1 216 ? -27.376 -2.689 43.965 1.00 78.88 216 ARG A N 1
ATOM 1739 C CA . ARG A 1 216 ? -28.667 -3.252 44.397 1.00 78.88 216 ARG A CA 1
ATOM 1740 C C . ARG A 1 216 ? -28.524 -4.497 45.266 1.00 78.88 216 ARG A C 1
ATOM 1742 O O . ARG A 1 216 ? -29.378 -4.726 46.119 1.00 78.88 216 ARG A O 1
ATOM 1749 N N . SER A 1 217 ? -27.493 -5.311 45.039 1.00 73.88 217 SER A N 1
ATOM 1750 C CA . SER A 1 217 ? -27.227 -6.514 45.834 1.00 73.88 217 SER A CA 1
ATOM 1751 C C . SER A 1 217 ? -26.585 -6.190 47.183 1.00 73.88 217 SER A C 1
ATOM 1753 O O . SER A 1 217 ? -26.667 -7.006 48.097 1.00 73.88 217 SER A O 1
ATOM 1755 N N . GLY A 1 218 ? -25.975 -5.006 47.327 1.00 63.00 218 GLY A N 1
ATOM 1756 C CA . GLY A 1 218 ? -25.266 -4.606 48.545 1.00 63.00 218 GLY A CA 1
ATOM 1757 C C . GLY A 1 218 ? -24.003 -5.433 48.807 1.00 63.00 218 GLY A C 1
ATOM 1758 O O . GLY A 1 218 ? -23.415 -5.320 49.881 1.00 63.00 218 GLY A O 1
ATOM 1759 N N . ASP A 1 219 ? -23.591 -6.259 47.842 1.00 51.09 219 ASP A N 1
ATOM 1760 C CA . ASP A 1 219 ? -22.442 -7.147 47.945 1.00 51.09 219 ASP A CA 1
ATOM 1761 C C . ASP A 1 219 ? -21.239 -6.467 47.286 1.00 51.09 219 ASP A C 1
ATOM 1763 O O . ASP A 1 219 ? -21.013 -6.547 46.079 1.00 51.09 219 ASP A O 1
ATOM 1767 N N . THR A 1 220 ? -20.473 -5.719 48.080 1.00 54.41 220 THR A N 1
ATOM 1768 C CA . THR A 1 220 ? -19.225 -5.078 47.640 1.00 54.41 220 THR A CA 1
ATOM 1769 C C . THR A 1 220 ? -18.101 -6.114 47.614 1.00 54.41 220 THR A C 1
ATOM 1771 O O . THR A 1 220 ? -17.141 -6.040 48.386 1.00 54.41 220 THR A O 1
ATOM 1774 N N . GLY A 1 221 ? -18.260 -7.123 46.758 1.00 41.31 221 GLY A N 1
ATOM 1775 C CA . GLY A 1 221 ? -17.469 -8.345 46.755 1.00 41.31 221 GLY A CA 1
ATOM 1776 C C . GLY A 1 221 ? -17.069 -8.814 45.358 1.00 41.31 221 GLY A C 1
ATOM 1777 O O . GLY A 1 221 ? -17.487 -9.876 44.923 1.00 41.31 221 GLY A O 1
ATOM 1778 N N . GLY A 1 222 ? -16.152 -8.088 44.711 1.00 43.88 222 GLY A N 1
ATOM 1779 C CA . GLY A 1 222 ? -15.105 -8.737 43.915 1.00 43.88 222 GLY A CA 1
ATOM 1780 C C . GLY A 1 222 ? -15.186 -8.696 42.381 1.00 43.88 222 GLY A C 1
ATOM 1781 O O . GLY A 1 222 ? -15.922 -9.435 41.746 1.00 43.88 222 GLY A O 1
ATOM 1782 N N . THR A 1 223 ? -14.163 -8.035 41.832 1.00 46.12 223 THR A N 1
ATOM 1783 C CA . THR A 1 223 ? -13.338 -8.503 40.699 1.00 46.12 223 THR A CA 1
ATOM 1784 C C . THR A 1 223 ? -13.954 -8.495 39.298 1.00 46.12 223 THR A C 1
ATOM 1786 O O . THR A 1 223 ? 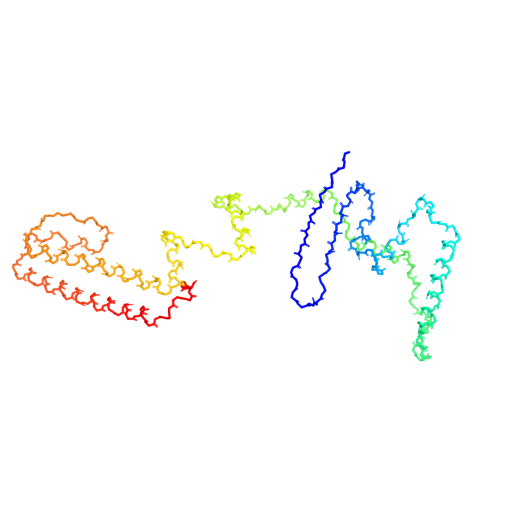-14.279 -9.536 38.737 1.00 46.12 223 THR A O 1
ATOM 1789 N N . THR A 1 224 ? -13.866 -7.346 38.625 1.00 40.75 224 THR A N 1
ATOM 1790 C CA . THR A 1 224 ? -13.696 -7.317 37.165 1.00 40.75 224 THR A CA 1
ATOM 1791 C C . THR A 1 224 ? -12.545 -6.391 36.774 1.00 40.75 224 THR A C 1
ATOM 1793 O O . THR A 1 224 ? -12.521 -5.190 37.040 1.00 40.75 224 THR A O 1
ATOM 1796 N N . SER A 1 225 ? -11.527 -7.030 36.200 1.00 51.88 225 SER A N 1
ATOM 1797 C CA . SER A 1 225 ? -10.352 -6.446 35.564 1.00 51.88 225 SER A CA 1
ATOM 1798 C C . SER A 1 225 ? -10.763 -5.739 34.275 1.00 51.88 225 SER A C 1
ATOM 1800 O O . SER A 1 225 ? -11.219 -6.403 33.349 1.00 51.88 225 SER A O 1
ATOM 1802 N N . SER A 1 226 ? -10.562 -4.423 34.186 1.00 41.22 226 SER A N 1
ATOM 1803 C CA . SER A 1 226 ? -10.220 -3.766 32.920 1.00 41.22 226 SER A CA 1
ATOM 1804 C C . SER A 1 226 ? -9.754 -2.334 33.176 1.00 41.22 226 SER A C 1
ATOM 1806 O O . SER A 1 226 ? -10.505 -1.484 33.645 1.00 41.22 226 SER A O 1
ATOM 1808 N N . ALA A 1 227 ? -8.489 -2.079 32.858 1.00 46.03 227 ALA A N 1
ATOM 1809 C CA . ALA A 1 227 ? -7.843 -0.782 32.949 1.00 46.03 227 ALA A CA 1
ATOM 1810 C C . ALA A 1 227 ? -8.496 0.239 31.998 1.00 46.03 227 ALA A C 1
ATOM 1812 O O . ALA A 1 227 ? -8.235 0.226 30.797 1.00 46.03 227 ALA A O 1
ATOM 1813 N N . TYR A 1 228 ? -9.302 1.153 32.541 1.00 41.06 228 TYR A N 1
ATOM 1814 C CA . TYR A 1 228 ? -9.606 2.446 31.926 1.00 41.06 228 TYR A CA 1
ATOM 1815 C C . TYR A 1 228 ? -9.525 3.543 32.998 1.00 41.06 228 TYR A C 1
ATOM 1817 O O . TYR A 1 228 ? -10.206 3.514 34.020 1.00 41.06 228 TYR A O 1
ATOM 1825 N N . VAL A 1 229 ? -8.625 4.496 32.757 1.00 45.97 229 VAL A N 1
ATOM 1826 C CA . VAL A 1 229 ? -7.987 5.380 33.752 1.00 45.97 229 VAL A CA 1
ATOM 1827 C C . VAL A 1 229 ? -8.868 6.554 34.227 1.00 45.97 229 VAL A C 1
ATOM 1829 O O . VAL A 1 229 ? -8.439 7.339 35.064 1.00 45.97 229 VAL A O 1
ATOM 1832 N N . GLU A 1 230 ? -10.130 6.658 33.803 1.00 41.66 230 GLU A N 1
ATOM 1833 C CA . GLU A 1 230 ? -11.033 7.733 34.269 1.00 41.66 230 GLU A CA 1
ATOM 1834 C C . GLU A 1 230 ? -12.177 7.276 35.188 1.00 41.66 230 GLU A C 1
ATOM 1836 O O . GLU A 1 230 ? -12.759 8.108 35.881 1.00 41.66 230 GLU A O 1
ATOM 1841 N N . GLY A 1 231 ? -12.433 5.968 35.313 1.00 42.69 231 GLY A N 1
ATOM 1842 C CA . GLY A 1 231 ? -13.436 5.427 36.248 1.00 42.69 231 GLY A CA 1
ATOM 1843 C C . GLY A 1 231 ? -12.896 5.098 37.649 1.00 42.69 231 GLY A C 1
ATOM 1844 O O . GLY A 1 231 ? -13.651 5.014 38.620 1.00 42.69 231 GLY A O 1
ATOM 1845 N N . GLU A 1 232 ? -11.575 4.955 37.800 1.00 41.06 232 GLU A N 1
ATOM 1846 C CA . GLU A 1 232 ? -10.946 4.459 39.038 1.00 41.06 232 GLU A CA 1
ATOM 1847 C C . GLU A 1 232 ? -11.036 5.412 40.242 1.00 41.06 232 GLU A C 1
ATOM 1849 O O . GLU A 1 232 ? -10.747 5.011 41.373 1.00 41.06 232 GLU A O 1
ATOM 1854 N N . ARG A 1 233 ? -11.485 6.659 40.055 1.00 43.34 233 ARG A N 1
ATOM 1855 C CA . ARG A 1 233 ? -11.731 7.575 41.181 1.00 43.34 233 ARG A CA 1
ATOM 1856 C C . ARG A 1 233 ? -13.077 7.355 41.879 1.00 43.34 233 ARG A C 1
ATOM 1858 O O . ARG A 1 233 ? -13.231 7.819 43.004 1.00 43.34 233 ARG A O 1
ATOM 1865 N N . LEU A 1 234 ? -14.017 6.616 41.283 1.00 50.19 234 LEU A N 1
ATOM 1866 C CA . LEU A 1 234 ? -15.392 6.493 41.796 1.00 50.19 234 LEU A CA 1
ATOM 1867 C C . LEU A 1 234 ? -15.676 5.189 42.567 1.00 50.19 234 LEU A C 1
ATOM 1869 O O . LEU A 1 234 ? -16.743 5.049 43.174 1.00 50.19 234 LEU A O 1
ATOM 1873 N N . ARG A 1 235 ? -14.732 4.236 42.587 1.00 50.59 235 ARG A N 1
ATOM 1874 C CA . ARG A 1 235 ? -14.897 2.929 43.257 1.00 50.59 235 ARG A CA 1
ATOM 1875 C C . ARG A 1 235 ? -14.478 2.890 44.734 1.00 50.59 235 ARG A C 1
ATOM 1877 O O . ARG A 1 235 ? -14.856 1.960 45.434 1.00 50.59 235 ARG A O 1
ATOM 1884 N N . ARG A 1 236 ? -13.746 3.883 45.258 1.00 50.34 236 ARG A N 1
ATOM 1885 C CA . ARG A 1 236 ? -13.177 3.797 46.627 1.00 50.34 236 ARG A CA 1
ATOM 1886 C C . ARG A 1 236 ? -14.156 4.031 47.787 1.00 50.34 236 ARG A C 1
ATOM 1888 O O . ARG A 1 236 ? -13.787 3.739 48.916 1.00 50.34 236 ARG A O 1
ATOM 1895 N N . ASN A 1 237 ? -15.385 4.489 47.534 1.00 50.31 237 ASN A N 1
ATOM 1896 C CA . ASN A 1 237 ? -16.308 4.917 48.600 1.00 50.31 237 ASN A CA 1
ATOM 1897 C C . ASN A 1 237 ? -17.639 4.140 48.658 1.00 50.31 237 ASN A C 1
ATOM 1899 O O . ASN A 1 237 ? -18.567 4.600 49.314 1.00 50.31 237 ASN A O 1
ATOM 1903 N N . ALA A 1 238 ? -17.767 2.983 47.995 1.00 53.16 238 ALA A N 1
ATOM 1904 C CA . ALA A 1 238 ? -19.033 2.235 47.960 1.00 53.16 238 ALA A CA 1
ATOM 1905 C C . ALA A 1 238 ? -19.514 1.769 49.352 1.00 53.16 238 ALA A C 1
ATOM 1907 O O . ALA A 1 238 ? -20.713 1.720 49.602 1.00 53.16 238 ALA A O 1
ATOM 1908 N N . ASN A 1 239 ? -18.587 1.519 50.282 1.00 54.50 239 ASN A N 1
ATOM 1909 C CA . ASN A 1 239 ? -18.901 0.937 51.591 1.00 54.50 239 ASN A CA 1
ATOM 1910 C C . ASN A 1 239 ? -19.494 1.941 52.600 1.00 54.50 239 ASN A C 1
ATOM 1912 O O . ASN A 1 239 ? -19.961 1.521 53.653 1.00 54.50 239 ASN A O 1
ATOM 1916 N N . ASN A 1 240 ? -19.477 3.248 52.298 1.00 57.53 240 ASN A N 1
ATOM 1917 C CA . ASN A 1 240 ? -19.863 4.311 53.239 1.00 57.53 240 ASN A CA 1
ATOM 1918 C C . ASN A 1 240 ? -20.918 5.283 52.678 1.00 57.53 240 ASN A C 1
ATOM 1920 O O . ASN A 1 240 ? -21.101 6.362 53.239 1.00 57.53 240 ASN A O 1
ATOM 1924 N N . LEU A 1 241 ? -21.579 4.948 51.565 1.00 64.12 241 LEU A N 1
ATOM 1925 C CA . LEU A 1 241 ? -22.629 5.801 51.004 1.00 64.12 241 LEU A CA 1
ATOM 1926 C C . LEU A 1 241 ? -23.878 5.719 51.881 1.00 64.12 241 LEU A C 1
ATOM 1928 O O . LEU A 1 241 ? -24.371 4.638 52.203 1.00 64.12 241 LEU A O 1
ATOM 1932 N N . THR A 1 242 ? -24.412 6.875 52.256 1.00 74.44 242 THR A N 1
ATOM 1933 C CA . THR A 1 242 ? -25.718 6.944 52.912 1.00 74.44 242 THR A CA 1
ATOM 1934 C C . THR A 1 242 ? -26.812 6.466 51.948 1.00 74.44 242 THR A C 1
ATOM 1936 O O . THR A 1 242 ? -26.676 6.574 50.731 1.00 74.44 242 THR A O 1
ATOM 1939 N N . ILE A 1 243 ? -27.943 5.975 52.471 1.00 75.38 243 ILE A N 1
ATOM 1940 C CA . ILE A 1 243 ? -29.079 5.482 51.655 1.00 75.38 243 ILE A CA 1
ATOM 1941 C C . ILE A 1 243 ? -29.523 6.517 50.603 1.00 75.38 243 ILE A C 1
ATOM 1943 O O . ILE A 1 243 ? -29.962 6.166 49.507 1.00 75.38 243 ILE A O 1
ATOM 1947 N N . VAL A 1 244 ? -29.413 7.807 50.934 1.00 80.31 244 VAL A N 1
ATOM 1948 C CA . VAL A 1 244 ? -29.747 8.912 50.028 1.00 80.31 244 VAL A CA 1
ATOM 1949 C C . VAL A 1 244 ? -28.740 9.005 48.880 1.00 80.31 244 VAL A C 1
ATOM 1951 O O . VAL A 1 244 ? -29.153 9.089 47.725 1.00 80.31 244 VAL A O 1
ATOM 1954 N N . GLU A 1 245 ? -27.443 8.922 49.171 1.00 79.94 245 GLU A N 1
ATOM 1955 C CA . GLU A 1 245 ? -26.380 8.958 48.161 1.00 79.94 245 GLU A CA 1
ATOM 1956 C C . GLU A 1 245 ? -26.383 7.706 47.275 1.00 79.94 245 GLU A C 1
ATOM 1958 O O . GLU A 1 245 ? -26.168 7.811 46.070 1.00 79.94 245 GLU A O 1
ATOM 1963 N N . GLN A 1 246 ? -26.700 6.532 47.829 1.00 79.00 246 GLN A N 1
ATOM 1964 C CA . GLN A 1 246 ? -26.859 5.298 47.055 1.00 79.00 246 GLN A CA 1
ATOM 1965 C C . GLN A 1 246 ? -28.007 5.425 46.045 1.00 79.00 246 GLN A C 1
ATOM 1967 O O . GLN A 1 246 ? -27.814 5.172 44.859 1.00 79.00 246 GLN A O 1
ATOM 1972 N N . ARG A 1 247 ? -29.181 5.908 46.479 1.00 81.38 247 ARG A N 1
ATOM 1973 C CA . ARG A 1 247 ? -30.328 6.152 45.583 1.00 81.38 247 ARG A CA 1
ATOM 1974 C C . ARG A 1 247 ? -30.043 7.221 44.536 1.00 81.38 247 ARG A C 1
ATOM 1976 O O . ARG A 1 247 ? -30.570 7.148 43.428 1.00 81.38 247 ARG A O 1
ATOM 1983 N N . GLN A 1 248 ? -29.262 8.238 44.886 1.00 84.94 248 GLN A N 1
ATOM 1984 C CA . GLN A 1 248 ? -28.856 9.262 43.934 1.00 84.94 248 GLN A CA 1
ATOM 1985 C C . GLN A 1 248 ? -27.913 8.679 42.875 1.00 84.94 248 GLN A C 1
ATOM 1987 O O . GLN A 1 248 ? -28.175 8.840 41.685 1.00 84.94 248 GLN A O 1
ATOM 1992 N N . ARG A 1 249 ? -26.912 7.896 43.288 1.00 82.44 249 ARG A N 1
ATOM 1993 C CA . ARG A 1 249 ? -25.986 7.206 42.384 1.00 82.44 249 ARG A CA 1
ATOM 1994 C C . ARG A 1 249 ? -26.686 6.195 41.475 1.00 82.44 249 ARG A C 1
ATOM 1996 O O . ARG A 1 249 ? -26.373 6.119 40.293 1.00 82.44 249 ARG A O 1
ATOM 2003 N N . GLU A 1 250 ? -27.662 5.448 41.988 1.00 85.50 250 GLU A N 1
ATOM 2004 C CA . GLU A 1 250 ? -28.490 4.552 41.169 1.00 85.50 250 GLU A CA 1
ATOM 2005 C C . GLU A 1 250 ? -29.262 5.310 40.083 1.00 85.50 250 GLU A C 1
ATOM 2007 O O . GLU A 1 250 ? -29.352 4.837 38.952 1.00 85.50 250 GLU A O 1
ATOM 2012 N N . ARG A 1 251 ? -29.818 6.486 40.408 1.00 87.38 251 ARG A N 1
ATOM 2013 C CA . ARG A 1 251 ? -30.520 7.329 39.428 1.00 87.38 251 ARG A CA 1
ATOM 2014 C C . ARG A 1 251 ? -29.567 7.871 38.371 1.00 87.38 251 ARG A C 1
ATOM 2016 O O . ARG A 1 251 ? -29.922 7.850 37.200 1.00 87.38 251 ARG A O 1
ATOM 2023 N N . GLU A 1 252 ? -28.381 8.316 38.774 1.00 89.00 252 GLU A N 1
ATOM 2024 C CA . GLU A 1 252 ? -27.343 8.802 37.860 1.00 89.00 252 GLU A CA 1
ATOM 2025 C C . GLU A 1 252 ? -26.888 7.689 36.905 1.00 89.00 252 GLU A C 1
ATOM 2027 O O . GLU A 1 252 ? -26.931 7.866 35.692 1.00 89.00 252 GLU A O 1
ATOM 2032 N N . LEU A 1 253 ? -26.557 6.501 37.418 1.00 87.06 253 LEU A N 1
ATOM 2033 C CA . LEU A 1 253 ? -26.169 5.358 36.584 1.00 87.06 253 LEU A CA 1
ATOM 2034 C C . LEU A 1 253 ? -27.311 4.873 35.680 1.00 87.06 253 LEU A C 1
ATOM 2036 O O . LEU A 1 253 ? -27.067 4.491 34.538 1.00 87.06 253 LEU A O 1
ATOM 2040 N N . ALA A 1 254 ? -28.561 4.916 36.148 1.00 88.00 254 ALA A N 1
ATOM 2041 C CA . ALA A 1 254 ? -29.722 4.589 35.322 1.00 88.00 254 ALA A CA 1
ATOM 2042 C C . ALA A 1 254 ? -29.942 5.611 34.193 1.00 88.00 254 ALA A C 1
ATOM 2044 O O . ALA A 1 254 ? -30.306 5.216 33.085 1.00 88.00 254 ALA A O 1
ATOM 2045 N N . GLN A 1 255 ? -29.697 6.900 34.450 1.00 91.56 255 GLN A N 1
ATOM 2046 C CA . GLN A 1 255 ? -29.729 7.943 33.422 1.00 91.56 255 GLN A CA 1
ATOM 2047 C C . GLN A 1 255 ? -28.626 7.719 32.386 1.00 91.56 255 GLN A C 1
ATOM 2049 O O . GLN A 1 255 ? -28.933 7.625 31.200 1.00 91.56 255 GLN A O 1
ATOM 2054 N N . VAL A 1 256 ? -27.382 7.501 32.823 1.00 89.94 256 VAL A N 1
ATOM 2055 C CA . VAL A 1 256 ? -26.254 7.215 31.920 1.00 89.94 256 VAL A CA 1
ATOM 2056 C C . VAL A 1 256 ? -26.517 5.957 31.087 1.00 89.94 256 VAL A C 1
ATOM 2058 O O . VAL A 1 256 ? -26.271 5.953 29.884 1.00 89.94 256 VAL A O 1
ATOM 2061 N N . LEU A 1 257 ? -27.083 4.902 31.683 1.00 90.81 257 LEU A N 1
ATOM 2062 C CA . LEU A 1 257 ? -27.472 3.701 30.943 1.00 90.81 257 LEU A CA 1
ATOM 2063 C C . LEU A 1 257 ? -28.540 4.005 29.883 1.00 90.81 257 LEU A C 1
ATOM 2065 O O . LEU A 1 257 ? -28.475 3.462 28.782 1.00 90.81 257 LEU A O 1
ATOM 2069 N N . SER A 1 258 ? -29.523 4.852 30.199 1.00 91.19 258 SER A N 1
ATOM 2070 C CA . SER A 1 258 ? -30.561 5.240 29.239 1.00 91.19 258 SER A CA 1
ATOM 2071 C C . SER A 1 258 ? -30.007 6.071 28.078 1.00 91.19 258 SER A C 1
ATOM 2073 O O . SER A 1 258 ? -30.393 5.833 26.933 1.00 91.19 258 SER A O 1
ATOM 2075 N N . ASP A 1 259 ? -29.056 6.969 28.348 1.00 91.56 259 ASP A N 1
ATOM 2076 C CA . ASP A 1 259 ? -28.368 7.749 27.318 1.00 91.56 259 ASP A CA 1
ATOM 2077 C C . ASP A 1 259 ? -27.509 6.847 26.421 1.00 91.56 259 ASP A C 1
ATOM 2079 O O . ASP A 1 259 ? -27.611 6.939 25.201 1.00 91.56 259 ASP A O 1
ATOM 2083 N N . LEU A 1 260 ? -26.760 5.898 26.996 1.00 91.19 260 LEU A N 1
ATOM 2084 C CA . LEU A 1 260 ? -25.985 4.914 26.227 1.00 91.19 260 LEU A CA 1
ATOM 2085 C C . LEU A 1 260 ? -26.868 4.030 25.345 1.00 91.19 260 LEU A C 1
ATOM 2087 O O . LEU A 1 260 ? -26.501 3.733 24.213 1.00 91.19 260 LEU A O 1
ATOM 2091 N N . ILE A 1 261 ? -28.038 3.607 25.833 1.00 92.19 261 ILE A N 1
ATOM 2092 C CA . ILE A 1 261 ? -28.990 2.838 25.020 1.00 92.19 261 ILE A CA 1
ATOM 2093 C C . ILE A 1 261 ? -29.482 3.681 23.839 1.00 92.19 261 ILE A C 1
ATOM 2095 O O . ILE A 1 261 ? -29.566 3.163 22.726 1.00 92.19 261 ILE A O 1
ATOM 2099 N N . ARG A 1 262 ? -29.762 4.975 24.046 1.00 94.69 262 ARG A N 1
ATOM 2100 C CA . ARG A 1 262 ? -30.121 5.886 22.951 1.00 94.69 262 ARG A CA 1
ATOM 2101 C C . ARG A 1 262 ? -28.980 6.010 21.937 1.00 94.69 262 ARG A C 1
ATOM 2103 O O . ARG A 1 262 ? -29.226 5.844 20.749 1.00 94.69 262 ARG A O 1
ATOM 2110 N N . GLU A 1 263 ? -27.747 6.218 22.392 1.00 92.38 263 GLU A N 1
ATOM 2111 C CA . GLU A 1 263 ? -26.571 6.287 21.512 1.00 92.38 263 GLU A CA 1
ATOM 2112 C C . GLU A 1 263 ? -26.355 4.981 20.730 1.00 92.38 263 GLU A C 1
ATOM 2114 O O . GLU A 1 263 ? -26.071 5.009 19.534 1.00 92.38 263 GLU A O 1
ATOM 2119 N N . MET A 1 264 ? -26.551 3.820 21.365 1.00 92.81 264 MET A N 1
ATOM 2120 C CA . MET A 1 264 ? -26.505 2.524 20.682 1.00 92.81 264 MET A CA 1
ATOM 2121 C C . MET A 1 264 ? -27.565 2.419 19.581 1.00 92.81 264 MET A C 1
ATOM 2123 O O . MET A 1 264 ? -27.256 1.912 18.503 1.00 92.81 264 MET A O 1
ATOM 2127 N N . HIS A 1 265 ? -28.787 2.901 19.830 1.00 93.56 265 HIS A N 1
ATOM 2128 C CA . HIS A 1 265 ? -29.846 2.944 18.820 1.00 93.56 265 HIS A CA 1
ATOM 2129 C C . HIS A 1 265 ? -29.493 3.872 17.656 1.00 93.56 265 HIS A C 1
ATOM 2131 O O . HIS A 1 265 ? -29.646 3.474 16.506 1.00 93.56 265 HIS A O 1
ATOM 2137 N N . GLU A 1 266 ? -28.956 5.062 17.928 1.00 93.31 266 GLU A N 1
ATOM 2138 C CA . GLU A 1 266 ? -28.520 5.998 16.884 1.00 93.31 266 GLU A CA 1
ATOM 2139 C C . GLU A 1 266 ? -27.409 5.398 16.008 1.00 93.31 266 GLU A C 1
ATOM 2141 O O . GLU A 1 266 ? -27.426 5.537 14.783 1.00 93.31 266 GLU A O 1
ATOM 2146 N N . VAL A 1 267 ? -26.448 4.691 16.612 1.00 92.31 267 VAL A N 1
ATOM 2147 C CA . VAL A 1 267 ? -25.386 3.992 15.872 1.00 92.31 267 VAL A CA 1
ATOM 2148 C C . VAL A 1 267 ? -25.957 2.847 15.031 1.00 92.31 267 VAL A C 1
ATOM 2150 O O . VAL A 1 267 ? -25.531 2.661 13.890 1.00 92.31 267 VAL A O 1
ATOM 2153 N N . ASP A 1 268 ? -26.922 2.090 15.554 1.00 92.38 268 ASP A N 1
ATOM 2154 C CA . ASP A 1 268 ? -27.567 1.001 14.814 1.00 92.38 268 ASP A CA 1
ATOM 2155 C C . ASP A 1 268 ? -28.376 1.531 13.619 1.00 92.38 268 ASP A C 1
ATOM 2157 O O . ASP A 1 268 ? -28.216 1.052 12.493 1.00 92.38 268 ASP A O 1
ATOM 2161 N N . GLU A 1 269 ? -29.136 2.612 13.807 1.00 93.31 269 GLU A N 1
ATOM 2162 C CA . GLU A 1 269 ? -29.821 3.316 12.720 1.00 93.31 269 GLU A CA 1
ATOM 2163 C C . GLU A 1 269 ? -28.827 3.764 11.641 1.00 93.31 269 GLU A C 1
ATOM 2165 O O . GLU A 1 269 ? -29.021 3.479 10.456 1.00 93.31 269 GLU A O 1
ATOM 2170 N N . GLN A 1 270 ? -27.699 4.366 12.030 1.00 90.81 270 GLN A N 1
ATOM 2171 C CA . GLN A 1 270 ? -26.647 4.757 11.086 1.00 90.81 270 GLN A CA 1
ATOM 2172 C C . GLN A 1 270 ? -26.066 3.561 10.317 1.00 90.81 270 GLN A C 1
ATOM 2174 O O . GLN A 1 270 ? -25.764 3.688 9.130 1.00 90.81 270 GLN A O 1
ATOM 2179 N N . ILE A 1 271 ? -25.930 2.389 10.947 1.00 89.31 271 ILE A N 1
ATOM 2180 C CA . ILE A 1 271 ? -25.486 1.162 10.269 1.00 89.31 271 ILE A CA 1
ATOM 2181 C C . ILE A 1 271 ? -26.528 0.687 9.252 1.00 89.31 271 ILE A C 1
ATOM 2183 O O . ILE A 1 271 ? -26.142 0.241 8.168 1.00 89.31 271 ILE A O 1
ATOM 2187 N N . THR A 1 272 ? -27.821 0.760 9.581 1.00 87.81 272 THR A N 1
ATOM 2188 C CA . THR A 1 272 ? -28.904 0.325 8.680 1.00 87.81 272 THR A CA 1
ATOM 2189 C C . THR A 1 272 ? -29.098 1.258 7.485 1.00 87.81 272 THR A C 1
ATOM 2191 O O . THR A 1 272 ? -29.420 0.788 6.395 1.00 87.81 272 THR A O 1
ATOM 2194 N N . HIS A 1 273 ? -28.846 2.558 7.657 1.00 88.75 273 HIS A N 1
ATOM 2195 C CA . HIS A 1 273 ? -28.916 3.549 6.582 1.00 88.75 273 HIS A CA 1
ATOM 2196 C C . HIS A 1 273 ? -27.746 3.473 5.590 1.00 88.75 273 HIS A C 1
ATOM 2198 O O . HIS A 1 273 ? -27.843 4.018 4.488 1.00 88.75 273 HIS A O 1
ATOM 2204 N N . LEU A 1 274 ? -26.644 2.806 5.945 1.00 86.19 274 LEU A N 1
ATOM 2205 C CA . LEU A 1 274 ? -25.536 2.586 5.020 1.00 86.19 274 LEU A CA 1
ATOM 2206 C C . LEU A 1 274 ? -25.891 1.504 3.987 1.00 86.19 274 LEU A C 1
ATOM 2208 O O . LEU A 1 274 ? -26.485 0.482 4.344 1.00 86.19 274 LEU A O 1
ATOM 2212 N N . PRO A 1 275 ? -25.478 1.674 2.714 1.00 80.94 275 PRO A N 1
ATOM 2213 C CA . PRO A 1 275 ? -25.706 0.662 1.693 1.00 80.94 275 PRO A CA 1
ATOM 2214 C C . PRO A 1 275 ? -25.112 -0.692 2.125 1.00 80.94 275 PRO A C 1
ATOM 2216 O O . PRO A 1 275 ? -24.095 -0.733 2.838 1.00 80.94 275 PRO A O 1
ATOM 2219 N N . PRO A 1 276 ? -25.742 -1.818 1.736 1.00 75.06 276 PRO A N 1
ATOM 2220 C CA . PRO A 1 276 ? -25.192 -3.137 2.010 1.00 75.06 276 PRO A CA 1
ATOM 2221 C C . PRO A 1 276 ? -23.775 -3.241 1.424 1.00 75.06 276 PRO A C 1
ATOM 2223 O O . PRO A 1 276 ? -23.489 -2.614 0.398 1.00 75.06 276 PRO A O 1
ATOM 2226 N N . PRO A 1 277 ? -22.861 -3.976 2.086 1.00 66.88 277 PRO A N 1
ATOM 2227 C CA . PRO A 1 277 ? -21.520 -4.166 1.554 1.00 66.88 277 PRO A CA 1
ATOM 2228 C C . PRO A 1 277 ? -21.632 -4.771 0.152 1.00 66.88 277 PRO A C 1
ATOM 2230 O O . PRO A 1 277 ? -22.348 -5.746 -0.044 1.00 66.88 277 PRO A O 1
ATOM 2233 N N . ALA A 1 278 ? -20.928 -4.194 -0.821 1.00 61.34 278 ALA A N 1
ATOM 2234 C CA . ALA A 1 278 ? -20.989 -4.592 -2.231 1.00 61.34 278 ALA A CA 1
ATOM 2235 C C . ALA A 1 278 ? -20.396 -5.992 -2.528 1.00 61.34 278 ALA A C 1
ATOM 2237 O O . ALA A 1 278 ? -20.101 -6.294 -3.677 1.00 61.34 278 ALA A O 1
ATOM 2238 N N . TYR A 1 279 ? -20.185 -6.822 -1.503 1.00 58.59 279 TYR A N 1
ATOM 2239 C CA . TYR A 1 279 ? -19.427 -8.069 -1.569 1.00 58.59 279 TYR A CA 1
ATOM 2240 C C . TYR A 1 279 ? -20.014 -9.115 -0.614 1.00 58.59 279 TYR A C 1
ATOM 2242 O O . TYR A 1 279 ? -19.361 -9.496 0.354 1.00 58.59 279 TYR A O 1
ATOM 2250 N N . ASP A 1 280 ? -21.255 -9.521 -0.873 1.00 43.41 280 ASP A N 1
ATOM 2251 C CA . ASP A 1 280 ? -21.850 -10.769 -0.374 1.00 43.41 280 ASP A CA 1
ATOM 2252 C C . ASP A 1 280 ? -22.633 -11.436 -1.537 1.00 43.41 280 ASP A C 1
ATOM 2254 O O . ASP A 1 280 ? -23.826 -11.715 -1.426 1.00 43.41 280 ASP A O 1
ATOM 2258 N N . GLU A 1 281 ? -21.947 -11.645 -2.671 1.00 34.53 281 GLU A N 1
ATOM 2259 C CA . GLU A 1 281 ? -22.248 -12.688 -3.674 1.00 34.53 281 GLU A CA 1
ATOM 2260 C C . GLU A 1 281 ? -21.040 -13.625 -3.801 1.00 34.53 281 GLU A C 1
ATOM 2262 O O . GLU A 1 281 ? -19.898 -13.107 -3.858 1.00 34.53 281 GLU A O 1
#

Radius of gyration: 43.11 Å; chains: 1; bounding box: 72×71×115 Å

Organism: NCBI:txid28005

pLDDT: mean 73.25, std 17.66, range [32.22, 94.69]

Foldseek 3Di:
DDDWDWDFDDDDDPDDPDDDGDGDGDDDDDDDDDPLVVLPVVNDPDPVSVVVCVVPDDPPDPDPDDPVVVVVVVVVVVVVVVVVVVVPDDDPDPPVRPPDPDDDPPDDDDQDPVNVVVVVVVPPPDDDDPVVVVVCCVVPPPDDDDDDPDDDDDPVNVVVVVCCVVVVDDDPDDPDQDPVRLVVVCVVDVLSVLVVVLVVLVVVLVVLVVVLVCLVVVPLDDDDDDDDPPCVVPSPCSNPDDPVRSVVVNVVSVVVSVVSVVVSVVSVVVSVPDDDPPDPD

Secondary structure (DSSP, 8-state):
-------------SS-S-----------PPPPPSTHHHHHHS-BTBHHHHHHHHHH---SS---S-HHHHHHHHHHHHHHHHHHHHH--PPPPPTTTS------SSS-PPPPHHHHHHHHHHTS-PPPPHHHHHHHHHHSPPPPPP--SSPPPPHHHHHHHHHHHHH-PPPPPPSS--HHHHHHHHHH-HHHHHHHHHHHHHHHHHHHHHHHHHHHH-----------TTTTTSSTTGGG--HHHHHHHHHHHHHHHHHHHHHHHHHHHHHHHSPPPS---

Sequence (281 aa):
MYWRTCTWILSPAPFSPLHTVVVSCRVSYRNPTGMDKTADVFGRGTPAGDAIYRAYHHPTKPSTLDPELAARLARMREERQREEAARIKVKPIPKSQAPINAPRVGQGKRATAEQIAQWRLSQIPHRKAQTQIEAELRVHPPQPSPTYKRAPMTEAEKDRLAEVMQFGQELPKPKELTGVNRARYNKLDQRAKLKDEFKRLEREAQHIRDELAELRSGDTGGTTSSAYVEGERLRRNANNLTIVEQRQRERELAQVLSDLIREMHEVDEQITHLPPPAYDE